Protein AF-A0A2P5BSM2-F1 (afdb_monomer_lite)

Secondary structure (DSSP, 8-state):
---EEEEETTEEEEE----SSHHHHHHHHHHHHHHS--S--------EE-STT--TT-EEE-SEEEE---EEEE-TT----TTSSEEEEGGGG--SS----TT-EEEEPPEEE--TTS-TT--EEES-EEPPHHHHHHHHTTTT----S-SSTTS--SSPP-EEES-EEEE-S-----HHHHHHHHHHH--SEEESSHHHHHHHHHS-----S-----

InterPro domains:
  IPR000845 Nucleoside phosphorylase domain [PF01048] (2-208)
  IPR035994 Nucleoside phosphorylase superfamily [G3DSA:3.40.50.1580] (1-213)
  IPR035994 Nucleoside phosphorylase superfamily [SSF53167] (1-208)

Foldseek 3Di:
DDWDWDDDVPDIDIDDDQDAFLVSQLVVLLVCVVVDDDPDDDDDDDWDFLDPVADPQAAEAAQWEFEQADKDFDFQPDDADPQFLDKDAVQVVDPDDGDHDGRHMIGGAFDFDDAPPDDPPHTDGDGILGDDPVVLVVLVVCFVPQDDQAPDPVRGDPDRHGYYYHFYEYAHSDDDPDNVVSNVCCVRVVHGTYGRHDSSSSSSVSVPPDPPVDDDDD

Structure (mmCIF, N/CA/C/O backbone):
data_AF-A0A2P5BSM2-F1
#
_entry.id   AF-A0A2P5BSM2-F1
#
loop_
_atom_site.group_PDB
_atom_site.id
_atom_site.type_symbol
_atom_site.label_atom_id
_atom_site.label_alt_id
_atom_site.label_comp_id
_atom_site.label_asym_id
_atom_site.label_entity_id
_atom_site.label_seq_id
_atom_site.pdbx_PDB_ins_code
_atom_site.Cartn_x
_atom_site.Cartn_y
_atom_site.Cartn_z
_atom_site.occupancy
_atom_site.B_iso_or_equiv
_atom_site.auth_seq_id
_atom_site.auth_comp_id
_atom_site.auth_asym_id
_atom_site.auth_atom_id
_atom_site.pdbx_PDB_model_num
ATOM 1 N N . MET A 1 1 ? -9.905 -19.640 9.764 1.00 83.19 1 MET A N 1
ATOM 2 C CA . MET A 1 1 ? -9.134 -18.708 10.625 1.00 83.19 1 MET A CA 1
ATOM 3 C C . MET A 1 1 ? -9.535 -18.885 12.082 1.00 83.19 1 MET A C 1
ATOM 5 O O . MET A 1 1 ? -10.582 -19.465 12.340 1.00 83.19 1 MET A O 1
ATOM 9 N N . ARG A 1 2 ? -8.719 -18.425 13.040 1.00 93.62 2 ARG A N 1
ATOM 10 C CA . ARG A 1 2 ? -9.027 -18.531 14.478 1.00 93.62 2 ARG A CA 1
ATOM 11 C C . ARG A 1 2 ? -9.290 -17.147 15.067 1.00 93.62 2 ARG A C 1
ATOM 13 O O . ARG A 1 2 ? -8.346 -16.394 15.299 1.00 93.62 2 ARG A O 1
ATOM 20 N N . PHE A 1 3 ? -10.559 -16.846 15.324 1.00 96.50 3 PHE A N 1
ATOM 21 C CA . PHE A 1 3 ? -10.981 -15.620 15.996 1.00 96.50 3 PHE A CA 1
ATOM 22 C C . PHE A 1 3 ? -10.796 -15.749 17.509 1.00 96.50 3 PHE A C 1
ATOM 24 O O . PHE A 1 3 ? -11.108 -16.782 18.102 1.00 96.50 3 PHE A O 1
ATOM 31 N N . ARG A 1 4 ? -10.271 -14.698 18.136 1.00 96.94 4 ARG A N 1
ATOM 32 C CA . ARG A 1 4 ? -10.174 -14.561 19.590 1.00 96.94 4 ARG A CA 1
ATOM 33 C C . ARG A 1 4 ? -11.114 -13.449 20.015 1.00 96.94 4 ARG A C 1
ATOM 35 O O . ARG A 1 4 ? -10.905 -12.303 19.632 1.00 96.94 4 ARG A O 1
ATOM 42 N N . VAL A 1 5 ? -12.140 -13.801 20.774 1.00 97.12 5 VAL A N 1
ATOM 43 C CA . VAL A 1 5 ? -13.131 -12.855 21.289 1.00 97.12 5 VAL A CA 1
ATOM 44 C C . VAL A 1 5 ? -12.781 -12.540 22.736 1.00 97.12 5 VAL A C 1
ATOM 46 O O . VAL A 1 5 ? -12.471 -13.445 23.508 1.00 97.12 5 VAL A O 1
ATOM 49 N N . GLY A 1 6 ? -12.811 -11.266 23.097 1.00 96.38 6 GLY A N 1
ATOM 50 C CA . GLY A 1 6 ? -12.541 -10.815 24.455 1.00 96.38 6 GLY A CA 1
ATOM 51 C C . GLY A 1 6 ? -12.906 -9.351 24.630 1.00 96.38 6 GLY A C 1
ATOM 52 O O . GLY A 1 6 ? -13.638 -8.789 23.815 1.00 96.38 6 GLY A O 1
ATOM 53 N N . ASN A 1 7 ? -12.368 -8.737 25.680 1.00 96.94 7 ASN A N 1
ATOM 54 C CA . ASN A 1 7 ? -12.579 -7.328 25.976 1.00 96.94 7 ASN A CA 1
ATOM 55 C C . ASN A 1 7 ? -11.238 -6.600 26.116 1.00 96.94 7 ASN A C 1
ATOM 57 O O . ASN A 1 7 ? -10.288 -7.147 26.675 1.00 96.94 7 ASN A O 1
ATOM 61 N N . VAL A 1 8 ? -11.184 -5.358 25.641 1.00 95.25 8 VAL A N 1
ATOM 62 C CA . VAL A 1 8 ? -10.153 -4.377 25.996 1.00 95.25 8 VAL A CA 1
ATOM 63 C C . VAL A 1 8 ? -10.873 -3.271 26.754 1.00 95.25 8 VAL A C 1
ATOM 65 O O . VAL A 1 8 ? -11.754 -2.616 26.196 1.00 95.25 8 VAL A O 1
ATOM 68 N N . HIS A 1 9 ? -10.551 -3.112 28.039 1.00 94.56 9 HIS A N 1
ATOM 69 C CA . HIS A 1 9 ? -11.396 -2.372 28.982 1.00 94.56 9 HIS A CA 1
ATOM 70 C C . HIS A 1 9 ? -12.856 -2.872 28.927 1.00 94.56 9 HIS A C 1
ATOM 72 O O . HIS A 1 9 ? -13.101 -4.071 29.056 1.00 94.56 9 HIS A O 1
ATOM 78 N N . ASP A 1 10 ? -13.823 -1.980 28.717 1.00 94.62 10 ASP A N 1
ATOM 79 C CA . ASP A 1 10 ? -15.254 -2.274 28.604 1.00 94.62 10 ASP A CA 1
ATOM 80 C C . ASP A 1 10 ? -15.698 -2.590 27.159 1.00 94.62 10 ASP A C 1
ATOM 82 O O . ASP A 1 10 ? -16.884 -2.809 26.899 1.00 94.62 10 ASP A O 1
ATOM 86 N N . LYS A 1 11 ? -14.774 -2.607 26.186 1.00 94.25 11 LYS A N 1
ATOM 87 C CA . LYS A 1 11 ? -15.095 -2.789 24.764 1.00 94.25 11 LYS A CA 1
ATOM 88 C C . LYS A 1 11 ? -14.855 -4.223 24.319 1.00 94.25 11 LYS A C 1
ATOM 90 O O . LYS A 1 11 ? -13.757 -4.753 24.468 1.00 94.25 11 LYS A O 1
ATOM 95 N N . ARG A 1 12 ? -15.873 -4.827 23.697 1.00 96.56 12 ARG A N 1
ATOM 96 C CA . ARG A 1 12 ? -15.757 -6.131 23.030 1.00 96.56 12 ARG A CA 1
ATOM 97 C C . ARG A 1 12 ? -14.846 -6.014 21.814 1.00 96.56 12 ARG A C 1
ATOM 99 O O . ARG A 1 12 ? -15.093 -5.191 20.935 1.00 96.56 12 ARG A O 1
ATOM 106 N N . VAL A 1 13 ? -13.830 -6.863 21.758 1.00 97.06 13 VAL A N 1
ATOM 107 C CA . VAL A 1 13 ? -12.834 -6.907 20.688 1.00 97.06 13 VAL A CA 1
ATOM 108 C C . VAL A 1 13 ? -12.749 -8.320 20.128 1.00 97.06 13 VAL A C 1
ATOM 110 O O . VAL A 1 13 ? -12.815 -9.312 20.856 1.00 97.06 13 VAL A O 1
ATOM 113 N N . ILE A 1 14 ? -12.582 -8.396 18.810 1.00 96.88 14 ILE A N 1
ATOM 114 C CA . ILE A 1 14 ? -12.296 -9.630 18.089 1.00 96.88 14 ILE A CA 1
ATOM 115 C C . ILE A 1 14 ? -10.933 -9.458 17.438 1.00 96.88 14 ILE A C 1
ATOM 117 O O . ILE A 1 14 ? -10.725 -8.554 16.635 1.00 96.88 14 ILE A O 1
ATOM 121 N N . TYR A 1 15 ? -10.004 -10.335 17.793 1.00 96.12 15 TYR A N 1
ATOM 122 C CA . TYR A 1 15 ? -8.675 -10.381 17.210 1.00 96.12 15 TYR A CA 1
ATOM 123 C C . TYR A 1 15 ? -8.541 -11.592 16.291 1.00 96.12 15 TYR A C 1
ATOM 125 O O . TYR A 1 15 ? -8.924 -12.711 16.644 1.00 96.12 15 TYR A O 1
ATOM 133 N N . VAL A 1 16 ? -7.939 -11.383 15.125 1.00 96.62 16 VAL A N 1
ATOM 134 C CA . VAL A 1 16 ? -7.584 -12.443 14.183 1.00 96.62 16 VAL A CA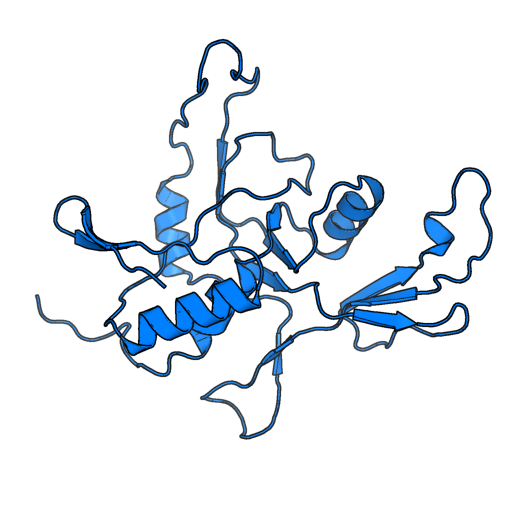 1
ATOM 135 C C . VAL A 1 16 ? -6.277 -12.080 13.490 1.00 96.62 16 VAL A C 1
ATOM 137 O O . VAL A 1 16 ? -6.017 -10.914 13.205 1.00 96.62 16 VAL A O 1
ATOM 140 N N . LYS A 1 17 ? -5.451 -13.086 13.208 1.00 96.94 17 LYS A N 1
ATOM 141 C CA . LYS A 1 17 ? -4.308 -12.933 12.305 1.00 96.94 17 LYS A CA 1
ATOM 142 C C . LYS A 1 17 ? -4.778 -13.208 10.887 1.00 96.94 17 LYS A C 1
ATOM 144 O O . LYS A 1 17 ? -5.315 -14.288 10.646 1.00 96.94 17 LYS A O 1
ATOM 149 N N . CYS A 1 18 ? -4.570 -12.251 9.987 1.00 95.31 18 CYS A N 1
ATOM 150 C CA . CYS A 1 18 ? -5.024 -12.388 8.608 1.00 95.31 18 CYS A CA 1
ATOM 151 C C . CYS A 1 18 ? -4.083 -13.203 7.716 1.00 95.31 18 CYS A C 1
ATOM 153 O O . CYS A 1 18 ? -4.535 -13.723 6.710 1.00 95.31 18 CYS A O 1
ATOM 155 N N . GLY A 1 19 ? -2.825 -13.403 8.120 1.00 95.69 19 GLY A N 1
ATOM 156 C CA . GLY A 1 19 ? -1.802 -14.008 7.265 1.00 95.69 19 GLY A CA 1
ATOM 157 C C . GLY A 1 19 ? -1.041 -12.929 6.500 1.00 95.69 19 GLY A C 1
ATOM 158 O O . GLY A 1 19 ? -0.979 -11.800 6.977 1.00 95.69 19 GLY A O 1
ATOM 159 N N . VAL A 1 20 ? -0.453 -13.300 5.361 1.00 96.69 20 VAL A N 1
ATOM 160 C CA . VAL A 1 20 ? 0.295 -12.384 4.485 1.00 96.69 20 VAL A CA 1
ATOM 161 C C . VAL A 1 20 ? -0.392 -12.295 3.127 1.00 96.69 20 VAL A C 1
ATOM 163 O O . VAL A 1 20 ? -0.811 -13.324 2.584 1.00 96.69 20 VAL A O 1
ATOM 166 N N . GLY A 1 21 ? -0.468 -11.092 2.574 1.00 97.12 21 GLY A N 1
ATOM 167 C CA . GLY A 1 21 ? -0.951 -10.810 1.232 1.00 97.12 21 GLY A CA 1
ATOM 168 C C . GLY A 1 21 ? -2.435 -10.452 1.140 1.00 97.12 21 GLY A C 1
ATOM 169 O O . GLY A 1 21 ? -3.264 -10.805 1.986 1.00 97.12 21 GLY A O 1
ATOM 170 N N . LEU A 1 22 ? -2.773 -9.807 0.024 1.00 96.62 22 LEU A N 1
ATOM 171 C CA . LEU A 1 22 ? -4.086 -9.236 -0.287 1.00 96.62 22 LEU A CA 1
ATOM 172 C C . LEU A 1 22 ? -5.231 -10.254 -0.152 1.00 96.62 22 LEU A C 1
ATOM 174 O O . LEU A 1 22 ? 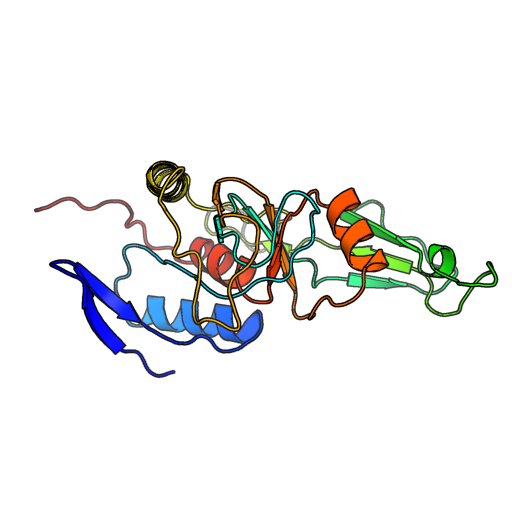-6.268 -9.947 0.433 1.00 96.62 22 LEU A O 1
ATOM 178 N N . ILE A 1 23 ? -5.045 -11.481 -0.655 1.00 96.31 23 ILE A N 1
ATOM 179 C CA . ILE A 1 23 ? -6.081 -12.533 -0.655 1.00 96.31 23 ILE A CA 1
ATOM 180 C C . ILE A 1 23 ? -6.427 -12.948 0.778 1.00 96.31 23 ILE A C 1
ATOM 182 O O . ILE A 1 23 ? -7.594 -13.020 1.159 1.00 96.31 23 ILE A O 1
ATOM 186 N N . ASN A 1 24 ? -5.397 -13.194 1.583 1.00 97.19 24 ASN A N 1
ATOM 187 C CA . ASN A 1 24 ? -5.513 -13.592 2.980 1.00 97.19 24 ASN A CA 1
ATOM 188 C C . ASN A 1 24 ? -6.174 -12.486 3.817 1.00 97.19 24 ASN A C 1
ATOM 190 O O . ASN A 1 24 ? -7.097 -12.754 4.595 1.00 97.19 24 ASN A O 1
ATOM 194 N N . ALA A 1 25 ? -5.765 -11.235 3.600 1.00 96.62 25 ALA A N 1
ATOM 195 C CA . ALA A 1 25 ? -6.372 -10.062 4.213 1.00 96.62 25 ALA A CA 1
ATOM 196 C C . ALA A 1 25 ? -7.861 -9.922 3.855 1.00 96.62 25 ALA A C 1
ATOM 198 O O . ALA A 1 25 ? -8.700 -9.843 4.757 1.00 96.62 25 ALA A O 1
ATOM 199 N N . ALA A 1 26 ? -8.204 -9.971 2.563 1.00 95.00 26 ALA A N 1
ATOM 200 C CA . ALA A 1 26 ? -9.579 -9.861 2.079 1.00 95.00 26 ALA A CA 1
ATOM 201 C C . ALA A 1 26 ? -10.470 -10.994 2.611 1.00 95.00 26 ALA A C 1
ATOM 203 O O . ALA A 1 26 ? -11.528 -10.726 3.182 1.00 95.00 26 ALA A O 1
ATOM 204 N N . ALA A 1 27 ? -10.023 -12.250 2.503 1.00 95.62 27 ALA A N 1
ATOM 205 C CA . ALA A 1 27 ? -10.770 -13.413 2.981 1.00 95.62 27 ALA A CA 1
ATOM 206 C C . ALA A 1 27 ? -10.990 -13.369 4.500 1.00 95.62 27 ALA A C 1
ATOM 208 O O . ALA A 1 27 ? -12.083 -13.670 4.979 1.00 95.62 27 ALA A O 1
ATOM 209 N N . THR A 1 28 ? -9.980 -12.938 5.266 1.00 95.94 28 THR A N 1
ATOM 210 C CA . THR A 1 28 ? -10.096 -12.811 6.727 1.00 95.94 28 THR A CA 1
ATOM 211 C C . THR A 1 28 ? -11.104 -11.760 7.118 1.00 95.94 28 THR A C 1
ATOM 213 O O . THR A 1 28 ? -11.932 -11.969 8.006 1.00 95.94 28 THR A O 1
ATOM 216 N N . LYS A 1 29 ? -11.023 -10.619 6.446 1.00 93.44 29 LYS A N 1
ATOM 217 C CA . LYS A 1 29 ? -11.910 -9.498 6.669 1.00 93.44 29 LYS A CA 1
ATOM 218 C C . LYS A 1 29 ? -13.347 -9.891 6.324 1.00 93.44 29 LYS A C 1
ATOM 220 O O . LYS A 1 29 ? -14.230 -9.684 7.152 1.00 93.44 29 LYS A O 1
ATOM 225 N N . GLN A 1 30 ? -13.579 -10.492 5.157 1.00 93.31 30 GLN A N 1
ATOM 226 C CA . GLN A 1 30 ? -14.913 -10.930 4.746 1.00 93.31 30 GLN A CA 1
ATOM 227 C C . GLN A 1 30 ? -15.488 -11.954 5.732 1.00 93.31 30 GLN A C 1
ATOM 229 O O . GLN A 1 30 ? -16.565 -11.727 6.274 1.00 93.31 30 GLN A O 1
ATOM 234 N N . GLN A 1 31 ? -14.719 -12.990 6.092 1.00 93.94 31 GLN A N 1
ATOM 235 C CA . GLN A 1 31 ? -15.157 -13.984 7.075 1.00 93.94 31 GLN A CA 1
ATOM 236 C C . GLN A 1 31 ? -15.485 -13.354 8.440 1.00 93.94 31 GLN A C 1
ATOM 238 O O . GLN A 1 31 ? -16.431 -13.774 9.103 1.00 93.94 31 GLN A O 1
ATOM 243 N N . MET A 1 32 ? -14.725 -12.343 8.879 1.00 92.56 32 MET A N 1
ATOM 244 C CA . MET A 1 32 ? -15.027 -11.620 10.117 1.00 92.56 32 MET A CA 1
ATOM 245 C C . MET A 1 32 ? -16.384 -10.906 10.044 1.00 92.56 32 MET A C 1
ATOM 247 O O . MET A 1 32 ? -17.129 -10.940 11.021 1.00 92.56 32 MET A O 1
ATOM 251 N N . LEU A 1 33 ? -16.703 -10.263 8.919 1.00 91.12 33 LEU A N 1
ATOM 252 C CA . LEU A 1 33 ? -17.983 -9.573 8.744 1.00 91.12 33 LEU A CA 1
ATOM 253 C C . LEU A 1 33 ? -19.170 -10.522 8.620 1.00 91.12 33 LEU A C 1
ATOM 255 O O . LEU A 1 33 ? -20.255 -10.186 9.082 1.00 91.12 33 LEU A O 1
ATOM 259 N N . ASP A 1 34 ? -18.972 -11.678 7.990 1.00 90.94 34 ASP A N 1
ATOM 260 C CA . ASP A 1 34 ? -20.042 -12.656 7.795 1.00 90.94 34 ASP A CA 1
ATOM 261 C C . ASP A 1 34 ? -20.466 -13.292 9.127 1.00 90.94 34 ASP A C 1
ATOM 263 O O . ASP A 1 34 ? -21.628 -13.642 9.321 1.00 90.94 34 ASP A O 1
ATOM 267 N N . VAL A 1 35 ? -19.520 -13.440 10.062 1.00 92.94 35 VAL A N 1
ATOM 268 C CA . VAL A 1 35 ? -19.735 -14.130 11.343 1.00 92.94 35 VAL A CA 1
ATOM 269 C C . VAL A 1 35 ? -20.087 -13.169 12.483 1.00 92.94 35 VAL A C 1
ATOM 271 O O . VAL A 1 35 ? -20.780 -13.559 13.424 1.00 92.94 35 VAL A O 1
ATOM 274 N N . PHE A 1 36 ? -19.614 -11.921 12.441 1.00 92.56 36 PHE A N 1
ATOM 275 C CA . PHE A 1 36 ? -19.733 -10.988 13.562 1.00 92.56 36 PHE A CA 1
ATOM 276 C C . PHE A 1 36 ? -20.308 -9.633 13.151 1.00 92.56 36 PHE A C 1
ATOM 278 O O . PHE A 1 36 ? -20.000 -9.085 12.099 1.00 92.56 36 PHE A O 1
ATOM 285 N N . ASN A 1 37 ? -21.066 -9.019 14.063 1.00 90.88 37 ASN A N 1
ATOM 286 C CA . ASN A 1 37 ? -21.514 -7.638 13.909 1.00 90.88 37 ASN A CA 1
ATOM 287 C C . ASN A 1 37 ? -20.393 -6.655 14.303 1.00 90.88 37 ASN A C 1
ATOM 289 O O . ASN A 1 37 ? -20.247 -6.287 15.474 1.00 90.88 37 ASN A O 1
ATOM 293 N N . ILE A 1 38 ? -19.572 -6.271 13.326 1.00 90.75 38 ILE A N 1
ATOM 294 C CA . ILE A 1 38 ? -18.389 -5.422 13.511 1.00 90.75 38 ILE A CA 1
ATOM 295 C C . ILE A 1 38 ? -18.747 -3.932 13.413 1.00 90.75 38 ILE A C 1
ATOM 297 O O . ILE A 1 38 ? -19.310 -3.485 12.419 1.00 90.75 38 ILE A O 1
ATOM 301 N N . ARG A 1 39 ? -18.355 -3.135 14.421 1.00 89.38 39 ARG A N 1
ATOM 302 C CA . ARG A 1 39 ? -18.537 -1.663 14.429 1.00 89.38 39 ARG A CA 1
ATOM 303 C C . ARG A 1 39 ? -17.392 -0.888 13.774 1.00 89.38 39 ARG A C 1
ATOM 305 O O . ARG A 1 39 ? -17.574 0.243 13.339 1.00 89.38 39 ARG A O 1
ATOM 312 N N . GLY A 1 40 ? -16.199 -1.464 13.762 1.00 90.31 40 GLY A N 1
ATOM 313 C CA . GLY A 1 40 ? -14.990 -0.837 13.248 1.00 90.31 40 GLY A CA 1
ATOM 314 C C . GLY A 1 40 ? -13.861 -1.848 13.177 1.00 90.31 40 GLY A C 1
ATOM 315 O O . GLY A 1 40 ? -13.876 -2.852 13.889 1.00 90.31 40 GLY A O 1
ATOM 316 N N . ILE A 1 41 ? -12.902 -1.589 12.296 1.00 93.19 41 ILE A N 1
ATOM 317 C CA . ILE A 1 41 ? -11.754 -2.460 12.057 1.00 93.19 41 ILE A CA 1
ATOM 318 C C . ILE A 1 41 ? -10.495 -1.632 12.270 1.00 93.19 41 ILE A C 1
ATOM 320 O O . ILE A 1 41 ? -10.350 -0.560 11.689 1.00 93.19 41 ILE A O 1
ATOM 324 N N . ILE A 1 42 ? -9.588 -2.158 13.087 1.00 94.75 42 ILE A N 1
ATOM 325 C CA . ILE A 1 42 ? -8.222 -1.660 13.211 1.00 94.75 42 ILE A CA 1
ATOM 326 C C . ILE A 1 42 ? -7.326 -2.729 12.599 1.00 94.75 42 ILE A C 1
ATOM 328 O O . ILE A 1 42 ? -7.235 -3.842 13.118 1.00 94.75 42 ILE A O 1
ATOM 332 N N . HIS A 1 43 ? -6.697 -2.395 11.478 1.00 96.19 43 HIS A N 1
ATOM 333 C CA . HIS A 1 43 ? -5.655 -3.210 10.872 1.00 96.19 43 HIS A CA 1
ATOM 334 C C . HIS A 1 43 ? -4.301 -2.619 11.244 1.00 96.19 43 HIS A C 1
ATOM 336 O O . HIS A 1 43 ? -4.117 -1.406 11.176 1.00 96.19 43 HIS A O 1
ATOM 342 N N . PHE A 1 44 ? -3.380 -3.465 11.691 1.00 95.81 44 PHE A N 1
ATOM 343 C CA . PHE A 1 44 ? -2.059 -3.036 12.120 1.00 95.81 44 PHE A CA 1
ATOM 344 C C . PHE A 1 44 ? -1.033 -4.132 11.848 1.00 95.81 44 PHE A C 1
ATOM 346 O O . PHE A 1 44 ? -1.337 -5.326 11.916 1.00 95.81 44 PHE A O 1
ATOM 353 N N . GLY A 1 45 ? 0.192 -3.702 11.578 1.00 95.25 45 GLY A N 1
ATOM 354 C CA . GLY A 1 45 ? 1.308 -4.558 11.220 1.00 95.25 45 GLY A CA 1
ATOM 355 C C . GLY A 1 45 ? 2.574 -3.735 11.026 1.00 95.25 45 GLY A C 1
ATOM 356 O O . GLY A 1 45 ? 2.597 -2.533 11.294 1.00 95.25 45 GLY A O 1
ATOM 357 N N . ILE A 1 46 ? 3.632 -4.405 10.582 1.00 94.88 46 ILE A N 1
ATOM 358 C CA . ILE A 1 46 ? 4.844 -3.735 10.110 1.00 94.88 46 ILE A CA 1
ATOM 359 C C . ILE A 1 46 ? 4.650 -3.301 8.656 1.00 94.88 46 ILE A C 1
ATOM 361 O O . ILE A 1 46 ? 3.901 -3.936 7.920 1.00 94.88 46 ILE A O 1
ATOM 365 N N . ALA A 1 47 ? 5.356 -2.255 8.244 1.00 95.50 47 ALA A N 1
ATOM 366 C CA . ALA A 1 47 ? 5.372 -1.788 6.865 1.00 95.50 47 ALA A CA 1
ATOM 367 C C . ALA A 1 47 ? 6.800 -1.408 6.458 1.00 95.50 47 ALA A C 1
ATOM 369 O O . ALA A 1 47 ? 7.608 -0.997 7.296 1.00 95.50 47 ALA A O 1
ATOM 370 N N . GLY A 1 48 ? 7.101 -1.543 5.170 1.00 94.81 48 GLY A N 1
ATOM 371 C CA . GLY A 1 48 ? 8.329 -1.036 4.573 1.00 94.81 48 GLY A CA 1
ATOM 372 C C . GLY A 1 48 ? 8.293 0.486 4.488 1.00 94.81 48 GLY A C 1
ATOM 373 O O . GLY A 1 48 ? 7.256 1.071 4.171 1.00 94.81 48 GLY A O 1
ATOM 374 N N . ASN A 1 49 ? 9.423 1.131 4.772 1.00 93.94 49 ASN A N 1
ATOM 375 C CA . ASN A 1 49 ? 9.559 2.573 4.622 1.00 93.94 49 ASN A CA 1
ATOM 376 C C . ASN A 1 49 ? 9.880 2.930 3.164 1.00 93.94 49 ASN A C 1
ATOM 378 O O . ASN A 1 49 ? 10.848 2.417 2.607 1.00 93.94 49 ASN A O 1
ATOM 382 N N . ILE A 1 50 ? 9.088 3.824 2.574 1.00 95.12 50 ILE A N 1
ATOM 383 C CA . ILE A 1 50 ? 9.254 4.286 1.189 1.00 95.12 50 ILE A CA 1
ATOM 384 C C . ILE A 1 50 ? 9.722 5.750 1.125 1.00 95.12 50 ILE A C 1
ATOM 386 O O . ILE A 1 50 ? 10.317 6.159 0.135 1.00 95.12 50 ILE A O 1
ATOM 390 N N . ASN A 1 51 ? 9.497 6.543 2.179 1.00 83.06 51 ASN A N 1
ATOM 391 C CA . ASN A 1 51 ? 9.817 7.971 2.215 1.00 83.06 51 ASN A CA 1
ATOM 392 C C . ASN A 1 51 ? 10.855 8.286 3.304 1.00 83.06 51 ASN A C 1
ATOM 394 O O . ASN A 1 51 ? 10.680 7.948 4.474 1.00 83.06 51 ASN A O 1
ATOM 398 N N . ASN A 1 52 ? 11.876 9.068 2.952 1.00 79.25 52 ASN A N 1
ATOM 399 C CA . ASN A 1 52 ? 12.928 9.523 3.867 1.00 79.25 52 ASN A CA 1
ATOM 400 C C . ASN A 1 52 ? 12.435 10.378 5.054 1.00 79.25 52 ASN A C 1
ATOM 402 O O . ASN A 1 52 ? 13.193 10.621 5.989 1.00 79.25 52 ASN A O 1
ATOM 406 N N . SER A 1 53 ? 11.177 10.836 5.064 1.00 85.38 53 SER A N 1
ATOM 407 C CA . SER A 1 53 ? 10.592 11.543 6.212 1.00 85.38 53 SER A CA 1
ATOM 408 C C . SER A 1 53 ? 10.227 10.633 7.392 1.00 85.38 53 SER A C 1
ATOM 410 O O . SER A 1 53 ? 9.858 11.145 8.455 1.00 85.38 53 SER A O 1
ATOM 412 N N . MET A 1 54 ? 10.255 9.313 7.197 1.00 90.19 54 MET A N 1
ATOM 413 C CA . MET A 1 54 ? 9.959 8.293 8.204 1.00 90.19 54 MET A CA 1
ATOM 414 C C . MET A 1 54 ? 11.250 7.581 8.615 1.00 90.19 54 MET A C 1
ATOM 416 O O . MET A 1 54 ? 12.156 7.394 7.806 1.00 90.19 54 MET A O 1
ATOM 420 N N . SER A 1 55 ? 11.336 7.172 9.875 1.00 89.56 55 SER A N 1
ATOM 421 C CA . SER A 1 55 ? 12.435 6.377 10.424 1.00 89.56 55 SER A CA 1
ATOM 422 C C . SER A 1 55 ? 11.950 5.012 10.898 1.00 89.56 55 SER A C 1
ATOM 424 O O . SER A 1 55 ? 10.762 4.785 11.123 1.00 89.56 55 SER A O 1
ATOM 426 N N . ILE A 1 56 ? 12.890 4.082 11.073 1.00 88.00 56 ILE A N 1
ATOM 427 C CA . ILE A 1 56 ? 12.611 2.791 11.709 1.00 88.00 56 ILE A CA 1
ATOM 428 C C . ILE A 1 56 ? 11.905 3.045 13.050 1.00 88.00 56 ILE A C 1
ATOM 430 O O . ILE A 1 56 ? 12.405 3.813 13.869 1.00 88.00 56 ILE A O 1
ATOM 434 N N . ARG A 1 57 ? 10.771 2.359 13.262 1.00 88.50 57 ARG A N 1
ATOM 435 C CA . ARG A 1 57 ? 9.864 2.455 14.428 1.00 88.50 57 ARG A CA 1
ATOM 436 C C . ARG A 1 57 ? 8.948 3.671 14.495 1.00 88.50 57 ARG A C 1
ATOM 438 O O . ARG A 1 57 ? 8.150 3.737 15.430 1.00 88.50 57 ARG A O 1
ATOM 445 N N . ASP A 1 58 ? 8.992 4.566 13.518 1.00 91.88 58 ASP A N 1
ATOM 446 C CA . ASP A 1 58 ? 7.884 5.497 13.349 1.00 91.88 58 ASP A CA 1
ATOM 447 C C . ASP A 1 58 ? 6.597 4.718 13.054 1.00 91.88 58 ASP A C 1
ATOM 449 O O . ASP A 1 58 ? 6.598 3.697 12.361 1.00 91.88 58 ASP A O 1
ATOM 453 N N . VAL A 1 59 ? 5.487 5.214 13.586 1.00 94.06 59 VAL A N 1
ATOM 454 C CA . VAL A 1 59 ? 4.152 4.672 13.342 1.00 94.06 59 VAL A CA 1
ATOM 455 C C . VAL A 1 59 ? 3.453 5.600 12.366 1.00 94.06 59 VAL A C 1
ATOM 457 O O . VAL A 1 59 ? 3.397 6.809 12.580 1.00 94.06 59 VAL A O 1
ATOM 460 N N . THR A 1 60 ? 2.888 5.052 11.296 1.00 95.25 60 THR A N 1
ATOM 461 C CA . THR A 1 60 ? 2.034 5.825 10.393 1.00 95.25 60 THR A CA 1
ATOM 462 C C . THR A 1 60 ? 0.611 5.306 10.417 1.00 95.25 60 THR A C 1
ATOM 464 O O . THR A 1 60 ? 0.379 4.102 10.507 1.00 95.25 60 THR A O 1
ATOM 467 N N . ILE A 1 61 ? -0.344 6.229 10.336 1.00 97.06 61 ILE A N 1
ATOM 468 C CA . ILE A 1 61 ? -1.756 5.926 10.118 1.00 97.06 61 ILE A CA 1
ATOM 469 C C . ILE A 1 61 ? -2.151 6.592 8.796 1.00 97.06 61 ILE A C 1
ATOM 471 O O . ILE A 1 61 ? -2.474 7.787 8.784 1.00 97.06 61 ILE A O 1
ATOM 475 N N . PRO A 1 62 ? -2.068 5.866 7.666 1.00 97.06 62 PRO A N 1
ATOM 476 C CA . PRO A 1 62 ? -2.359 6.447 6.366 1.00 97.06 62 PRO A CA 1
ATOM 477 C C . PRO A 1 62 ? -3.828 6.858 6.223 1.00 97.06 62 PRO A C 1
ATOM 479 O O . PRO A 1 62 ? -4.726 6.201 6.746 1.00 97.06 62 PRO A O 1
ATOM 482 N N . LYS A 1 63 ? -4.094 7.940 5.481 1.00 97.31 63 LYS A N 1
ATOM 483 C CA . LYS A 1 63 ? -5.471 8.367 5.151 1.00 97.31 63 LYS A CA 1
ATOM 484 C C . LYS A 1 63 ? -6.074 7.601 3.979 1.00 97.31 63 LYS A C 1
ATOM 486 O O . LYS A 1 63 ? -7.291 7.603 3.809 1.00 97.31 63 LYS A O 1
ATOM 491 N N . GLU A 1 64 ? -5.235 7.010 3.139 1.00 97.38 64 GLU A N 1
ATOM 492 C CA . GLU A 1 64 ? -5.635 6.281 1.941 1.00 97.38 64 GLU A CA 1
ATOM 493 C C . GLU A 1 64 ? -4.521 5.333 1.492 1.00 97.38 64 GLU A C 1
ATOM 495 O O . GLU A 1 64 ? -3.340 5.587 1.756 1.00 97.38 64 GLU A O 1
ATOM 500 N N . PHE A 1 65 ? -4.920 4.257 0.813 1.00 97.88 65 PHE A N 1
ATOM 501 C CA . PHE A 1 65 ? -4.023 3.239 0.274 1.00 97.88 65 PHE A CA 1
ATOM 502 C C . PHE A 1 65 ? -4.265 3.034 -1.218 1.00 97.88 65 PHE A C 1
ATOM 504 O O . PHE A 1 65 ? -5.422 2.961 -1.645 1.00 97.88 65 PHE A O 1
ATOM 511 N N . ALA A 1 66 ? -3.190 2.892 -1.987 1.00 96.94 66 ALA A N 1
ATOM 512 C CA . ALA A 1 66 ? -3.252 2.399 -3.360 1.00 96.94 66 ALA A CA 1
ATOM 513 C C . ALA A 1 66 ? -2.859 0.919 -3.412 1.00 96.94 66 ALA A C 1
ATOM 515 O O . ALA A 1 66 ? -1.863 0.536 -2.797 1.00 96.94 66 ALA A O 1
ATOM 516 N N . ASN A 1 67 ? -3.622 0.096 -4.143 1.00 96.69 67 ASN A N 1
ATOM 517 C CA . ASN A 1 67 ? -3.120 -1.210 -4.564 1.00 96.69 67 ASN A CA 1
ATOM 518 C C . ASN A 1 67 ? -2.262 -1.009 -5.812 1.00 96.69 67 ASN A C 1
ATOM 520 O O . ASN A 1 67 ? -2.758 -0.514 -6.818 1.00 96.69 67 ASN A O 1
ATOM 524 N N . THR A 1 68 ? -0.994 -1.393 -5.750 1.00 95.94 68 THR A N 1
ATOM 525 C CA . THR A 1 68 ? -0.069 -1.314 -6.887 1.00 95.94 68 THR A CA 1
ATOM 526 C C . THR A 1 68 ? 0.381 -2.690 -7.354 1.00 95.94 68 THR A C 1
ATOM 528 O O . THR A 1 68 ? 1.425 -2.805 -7.983 1.00 95.94 68 THR A O 1
ATOM 531 N N . GLY A 1 69 ? -0.379 -3.739 -7.030 1.00 94.88 69 GLY A N 1
ATOM 532 C CA . GLY A 1 69 ? -0.132 -5.104 -7.495 1.00 94.88 69 GLY A CA 1
ATOM 533 C C . GLY A 1 69 ? -0.713 -5.436 -8.874 1.00 94.88 69 GLY A C 1
ATOM 534 O O . GLY A 1 69 ? -0.513 -6.556 -9.336 1.00 94.88 69 GLY A O 1
ATOM 535 N N . THR A 1 70 ? -1.432 -4.509 -9.512 1.00 95.50 70 THR A N 1
ATOM 536 C CA . THR A 1 70 ? -2.066 -4.719 -10.824 1.00 95.50 70 THR A CA 1
ATOM 537 C C . THR A 1 70 ? -1.234 -4.048 -11.904 1.00 95.50 70 THR A C 1
ATOM 539 O O . THR A 1 70 ? -1.187 -2.818 -11.968 1.00 95.50 70 THR A O 1
ATOM 542 N N . TRP A 1 71 ? -0.563 -4.853 -12.729 1.00 95.69 71 TRP A N 1
ATOM 543 C CA . TRP A 1 71 ? 0.367 -4.379 -13.751 1.00 95.69 71 TRP A CA 1
ATOM 544 C C . TRP A 1 71 ? 0.041 -4.903 -15.137 1.00 95.69 71 TRP A C 1
ATOM 546 O O . TRP A 1 71 ? -0.263 -6.085 -15.300 1.00 95.69 71 TRP A O 1
ATOM 556 N N . ASP A 1 72 ? 0.286 -4.050 -16.121 1.00 95.81 72 ASP A N 1
ATOM 557 C CA . ASP A 1 72 ? 0.482 -4.431 -17.508 1.00 95.81 72 ASP A CA 1
ATOM 558 C C . ASP A 1 72 ? 1.989 -4.478 -17.783 1.00 95.81 72 ASP A C 1
ATOM 560 O O . ASP A 1 72 ? 2.663 -3.452 -17.884 1.00 95.81 72 ASP A O 1
ATOM 564 N N . TRP A 1 73 ? 2.554 -5.687 -17.847 1.00 97.00 73 TRP A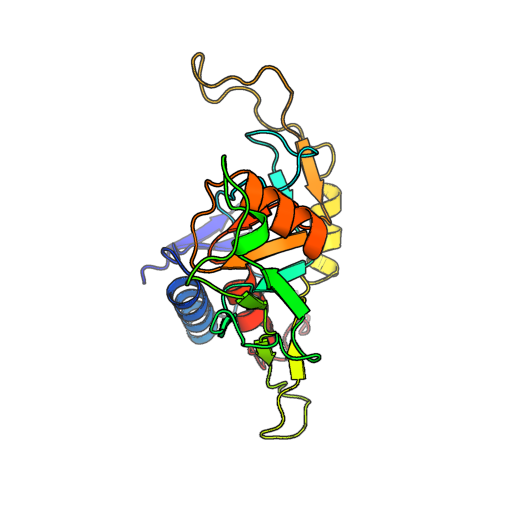 N 1
ATOM 565 C CA . TRP A 1 73 ? 3.973 -5.872 -18.159 1.00 97.00 73 TRP A CA 1
ATOM 566 C C . TRP A 1 73 ? 4.153 -6.041 -19.667 1.00 97.00 73 TRP A C 1
ATOM 568 O O . TRP A 1 73 ? 3.742 -7.037 -20.263 1.00 97.00 73 TRP A O 1
ATOM 578 N N . LEU A 1 74 ? 4.773 -5.044 -20.284 1.00 97.00 74 LEU A N 1
ATOM 579 C CA . LEU A 1 74 ? 4.858 -4.878 -21.723 1.00 97.00 74 LEU A CA 1
ATOM 580 C C . LEU A 1 74 ? 6.265 -5.167 -22.252 1.00 97.00 74 LEU A C 1
ATOM 582 O O . LEU A 1 74 ? 7.280 -4.900 -21.605 1.00 97.00 74 LEU A O 1
ATOM 586 N N . ASN A 1 75 ? 6.311 -5.652 -23.494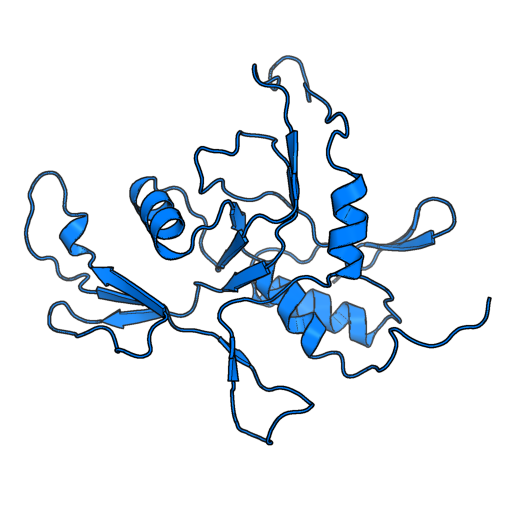 1.00 95.94 75 ASN A N 1
ATOM 587 C CA . ASN A 1 75 ? 7.546 -5.843 -24.253 1.00 95.94 75 ASN A CA 1
ATOM 588 C C . ASN A 1 75 ? 8.340 -4.529 -24.402 1.00 95.94 75 ASN A C 1
ATOM 590 O O . ASN A 1 75 ? 7.758 -3.451 -24.302 1.00 95.94 75 ASN A O 1
ATOM 594 N N . PRO A 1 76 ? 9.641 -4.574 -24.750 1.00 94.69 76 PRO A N 1
ATOM 595 C CA . PRO A 1 76 ? 10.462 -3.370 -24.934 1.00 94.69 76 PRO A CA 1
ATOM 596 C C . PRO A 1 76 ? 9.918 -2.337 -25.934 1.00 94.69 76 PRO A C 1
ATOM 598 O O . PRO A 1 76 ? 10.141 -1.141 -25.762 1.00 94.69 76 PRO A O 1
ATOM 601 N N . ASN A 1 77 ? 9.191 -2.786 -26.960 1.00 93.12 77 ASN A N 1
ATOM 602 C CA . ASN A 1 77 ? 8.520 -1.934 -27.947 1.00 93.12 77 ASN A CA 1
ATOM 603 C C . ASN A 1 77 ? 7.040 -1.654 -27.622 1.00 93.12 77 ASN A C 1
ATOM 605 O O . ASN A 1 77 ? 6.351 -1.029 -28.426 1.00 93.12 77 ASN A O 1
ATOM 609 N N . GLY A 1 78 ? 6.541 -2.144 -26.486 1.00 92.69 78 GLY A N 1
ATOM 610 C CA . GLY A 1 78 ? 5.201 -1.852 -25.998 1.00 92.69 78 GLY A CA 1
ATOM 611 C C . GLY A 1 78 ? 5.071 -0.398 -25.548 1.00 92.69 78 GLY A C 1
ATOM 612 O O . GLY A 1 78 ? 6.061 0.291 -25.311 1.00 92.69 78 GLY A O 1
ATOM 613 N N . THR A 1 79 ? 3.835 0.077 -25.448 1.00 94.25 79 THR A N 1
ATOM 614 C CA . THR A 1 79 ? 3.509 1.425 -24.971 1.00 94.25 79 THR A CA 1
ATOM 615 C C . THR A 1 79 ? 2.559 1.291 -23.792 1.00 94.25 79 THR A C 1
ATOM 617 O O . THR A 1 79 ? 1.544 0.612 -23.921 1.00 94.25 79 THR A O 1
ATOM 620 N N . VAL A 1 80 ? 2.917 1.900 -22.660 1.00 95.69 80 VAL A N 1
ATOM 621 C CA . VAL A 1 80 ? 2.056 1.985 -21.468 1.00 95.69 80 VAL A CA 1
ATOM 622 C C . VAL A 1 80 ? 0.759 2.695 -21.851 1.00 95.69 80 VAL A C 1
ATOM 624 O O . VAL A 1 80 ? 0.807 3.712 -22.552 1.00 95.69 80 VAL A O 1
ATOM 627 N N . ASP A 1 81 ? -0.387 2.150 -21.442 1.00 94.56 81 ASP A N 1
ATOM 628 C CA . ASP A 1 81 ? -1.678 2.716 -21.821 1.00 94.56 81 ASP A CA 1
ATOM 629 C C . ASP A 1 81 ? -1.844 4.099 -21.176 1.00 94.56 81 ASP A C 1
ATOM 631 O O . ASP A 1 81 ? -1.481 4.328 -20.025 1.00 94.56 81 ASP A O 1
ATOM 635 N N . SER A 1 82 ? -2.422 5.047 -21.913 1.00 92.75 82 SER A N 1
ATOM 636 C CA . SER A 1 82 ? -2.728 6.386 -21.390 1.00 92.75 82 SER A CA 1
ATOM 637 C C . SER A 1 82 ? -3.694 6.391 -20.196 1.00 92.75 82 SER A C 1
ATOM 639 O O . SER A 1 82 ? -3.817 7.407 -19.513 1.00 92.75 82 SER A O 1
ATOM 641 N N . THR A 1 83 ? -4.407 5.285 -19.977 1.00 92.75 83 THR A N 1
ATOM 642 C CA . THR A 1 83 ? -5.330 5.073 -18.860 1.00 92.75 83 THR A CA 1
ATOM 643 C C . THR A 1 83 ? -4.659 4.482 -17.619 1.00 92.75 83 THR A C 1
ATOM 645 O O . THR A 1 83 ? -5.266 4.526 -16.544 1.00 92.75 83 THR A O 1
ATOM 648 N N . ASP A 1 84 ? -3.417 4.000 -17.731 1.00 95.12 84 ASP A N 1
ATOM 649 C CA . ASP A 1 84 ? -2.634 3.554 -16.582 1.00 95.12 84 ASP A CA 1
ATOM 650 C C . ASP A 1 84 ? -2.318 4.728 -15.651 1.00 95.12 84 ASP A C 1
ATOM 652 O O . ASP A 1 84 ? -2.128 5.876 -16.056 1.00 95.12 84 ASP A O 1
ATOM 656 N N . ILE A 1 85 ? -2.230 4.433 -14.356 1.00 95.62 85 ILE A N 1
ATOM 657 C CA . ILE A 1 85 ? -1.941 5.423 -13.315 1.00 95.62 85 ILE A CA 1
ATOM 658 C C . ILE A 1 85 ? -0.489 5.906 -13.421 1.00 95.62 85 ILE A C 1
ATOM 660 O O . ILE A 1 85 ? -0.182 7.051 -13.084 1.00 95.62 85 ILE A O 1
ATOM 664 N N . ALA A 1 86 ? 0.415 5.011 -13.823 1.00 96.75 86 ALA A N 1
ATOM 665 C CA . ALA A 1 86 ? 1.843 5.271 -13.918 1.00 96.75 86 ALA A CA 1
ATOM 666 C C . ALA A 1 86 ? 2.539 4.271 -14.844 1.00 96.75 86 ALA A C 1
ATOM 668 O O . ALA A 1 86 ? 2.058 3.160 -15.036 1.00 96.75 86 ALA A O 1
ATOM 669 N N . GLY A 1 87 ? 3.718 4.644 -15.343 1.00 97.12 87 GLY A N 1
ATOM 670 C CA . GLY A 1 87 ? 4.602 3.763 -16.101 1.00 97.12 87 GLY A CA 1
ATOM 671 C C . GLY A 1 87 ? 5.998 3.695 -15.481 1.00 97.12 87 GLY A C 1
ATOM 672 O O . GLY A 1 87 ? 6.539 4.712 -15.047 1.00 97.12 87 GLY A O 1
ATOM 673 N N . LEU A 1 88 ? 6.592 2.504 -15.471 1.00 97.12 88 LEU A N 1
ATOM 674 C CA . LEU A 1 88 ? 7.994 2.261 -15.140 1.00 97.12 88 LEU A CA 1
ATOM 675 C C . LEU A 1 88 ? 8.704 1.688 -16.371 1.00 97.12 88 LEU A C 1
ATOM 677 O O . LEU A 1 88 ? 8.416 0.572 -16.797 1.00 97.12 88 LEU A O 1
ATOM 681 N N . GLU A 1 89 ? 9.680 2.418 -16.909 1.00 96.19 89 GLU A N 1
ATOM 682 C CA . GLU A 1 89 ? 10.563 1.891 -17.953 1.00 96.19 89 GLU A CA 1
ATOM 683 C C . GLU A 1 89 ? 11.788 1.235 -17.314 1.00 96.19 89 GLU A C 1
ATOM 685 O O . GLU A 1 89 ? 12.646 1.909 -16.734 1.00 96.19 89 GLU A O 1
ATOM 690 N N . VAL A 1 90 ? 11.919 -0.084 -17.444 1.00 96.31 90 VAL A N 1
ATOM 691 C CA . VAL A 1 90 ? 12.962 -0.831 -16.728 1.00 96.31 90 VAL A CA 1
ATOM 692 C C . VAL A 1 90 ? 14.365 -0.442 -17.210 1.00 96.31 90 VAL A C 1
ATOM 694 O O . VAL A 1 90 ? 15.315 -0.425 -16.428 1.00 96.31 90 VAL A O 1
ATOM 697 N N . LYS A 1 91 ? 14.515 -0.055 -18.485 1.00 95.44 91 LYS A N 1
ATOM 698 C CA . LYS A 1 91 ? 15.799 0.392 -19.063 1.00 95.44 91 LYS A CA 1
ATOM 699 C C . LYS A 1 91 ? 16.415 1.602 -18.353 1.00 95.44 91 LYS A C 1
ATOM 701 O O . LYS A 1 91 ? 17.639 1.734 -18.339 1.00 95.44 91 LYS A O 1
ATOM 706 N N . ASN A 1 92 ? 15.599 2.444 -17.713 1.00 95.50 92 ASN A N 1
ATOM 707 C CA . ASN A 1 92 ? 16.076 3.629 -16.993 1.00 95.50 92 ASN A CA 1
ATOM 708 C C . ASN A 1 92 ? 16.857 3.273 -15.717 1.00 95.50 92 ASN A C 1
ATOM 710 O O . ASN A 1 92 ? 17.544 4.127 -15.160 1.00 95.50 92 ASN A O 1
ATOM 714 N N . TYR A 1 93 ? 16.811 2.006 -15.301 1.00 95.69 93 TYR A N 1
ATOM 715 C CA . TYR A 1 93 ? 17.497 1.476 -14.126 1.00 95.69 93 TYR A CA 1
ATOM 716 C C . TYR A 1 93 ? 18.698 0.583 -14.481 1.00 95.69 93 TYR A C 1
ATOM 718 O O . TYR A 1 93 ? 19.302 -0.019 -13.594 1.00 95.69 93 TYR A O 1
ATOM 726 N N . ASN A 1 94 ? 19.081 0.501 -15.763 1.00 95.50 94 ASN A N 1
ATOM 727 C CA . ASN A 1 94 ? 20.248 -0.270 -16.192 1.00 95.50 94 ASN A CA 1
ATOM 728 C C . ASN A 1 94 ? 21.551 0.374 -15.689 1.00 95.50 94 ASN A C 1
ATOM 730 O O . ASN A 1 94 ? 21.921 1.481 -16.092 1.00 95.50 94 ASN A O 1
ATOM 734 N N . VAL A 1 95 ? 22.270 -0.358 -14.838 1.00 93.94 95 VAL A N 1
ATOM 735 C CA . VAL A 1 95 ? 23.570 0.029 -14.276 1.00 93.94 95 VAL A CA 1
ATOM 736 C C . VAL A 1 95 ? 24.588 -1.112 -14.411 1.00 93.94 95 VAL A C 1
ATOM 738 O O . VAL A 1 95 ? 24.202 -2.279 -14.401 1.00 93.94 95 VAL A O 1
ATOM 741 N N . PRO A 1 96 ? 25.896 -0.812 -14.542 1.00 94.00 96 PRO A N 1
ATOM 742 C CA . PRO A 1 96 ? 26.482 0.524 -14.705 1.00 94.00 96 PRO A CA 1
ATOM 743 C C . PRO A 1 96 ? 26.328 1.071 -16.132 1.00 94.00 96 PRO A C 1
ATOM 745 O O . PRO A 1 96 ? 26.448 2.274 -16.357 1.00 94.00 96 PRO A O 1
ATOM 748 N N . LYS A 1 97 ? 26.071 0.195 -17.108 1.00 95.25 97 LYS A N 1
ATOM 749 C CA . LYS A 1 97 ? 25.943 0.561 -18.515 1.00 95.25 97 LYS A CA 1
ATOM 750 C C . LYS A 1 97 ? 24.477 0.795 -18.857 1.00 95.25 97 LYS A C 1
ATOM 752 O O . LYS A 1 97 ? 23.661 -0.115 -18.753 1.00 95.25 97 LYS A O 1
ATOM 757 N N . ARG A 1 98 ? 24.174 2.005 -19.324 1.00 93.94 98 ARG A N 1
ATOM 758 C CA . ARG A 1 98 ? 22.867 2.337 -19.899 1.00 93.94 98 ARG A CA 1
ATOM 759 C C . ARG A 1 98 ? 22.658 1.607 -21.227 1.00 93.94 98 ARG A C 1
ATOM 761 O O . ARG A 1 98 ? 23.616 1.327 -21.948 1.00 93.94 98 ARG A O 1
ATOM 768 N N . GLY A 1 99 ? 21.402 1.350 -21.562 1.00 93.38 99 GLY A N 1
ATOM 769 C CA . GLY A 1 99 ? 20.994 0.715 -22.812 1.00 93.38 99 GLY A CA 1
ATOM 770 C C . GLY A 1 99 ? 19.605 0.112 -22.676 1.00 93.38 99 GLY A C 1
ATOM 771 O O . GLY A 1 99 ? 19.025 0.160 -21.593 1.00 93.38 99 GLY A O 1
ATOM 772 N N . ASP A 1 100 ? 19.089 -0.463 -23.752 1.00 92.81 100 ASP A N 1
ATOM 773 C CA . ASP A 1 100 ? 17.827 -1.196 -23.706 1.00 92.81 100 ASP A CA 1
ATOM 774 C C . ASP A 1 100 ? 17.984 -2.537 -22.974 1.00 92.81 100 ASP A C 1
ATOM 776 O O . ASP A 1 100 ? 19.086 -3.069 -22.812 1.00 92.81 100 ASP A O 1
ATOM 780 N N . ASN A 1 101 ? 16.865 -3.093 -22.515 1.00 93.62 101 ASN A N 1
ATOM 781 C CA . ASN A 1 101 ? 16.791 -4.450 -21.986 1.00 93.62 101 ASN A CA 1
ATOM 782 C C . ASN A 1 101 ? 15.495 -5.130 -22.450 1.00 93.62 101 ASN A C 1
ATOM 784 O O . ASN A 1 101 ? 14.601 -4.488 -22.999 1.00 93.62 101 ASN A O 1
ATOM 788 N N . LEU A 1 102 ? 15.402 -6.439 -22.214 1.00 95.81 102 LEU A N 1
ATOM 789 C CA . LEU A 1 102 ? 14.238 -7.245 -22.593 1.00 95.81 102 LEU A CA 1
ATOM 790 C C . LEU A 1 102 ? 13.064 -7.137 -21.605 1.00 95.81 102 LEU A C 1
ATOM 792 O O . LEU A 1 102 ? 11.998 -7.666 -21.892 1.00 95.81 102 LEU A O 1
ATOM 796 N N . LEU A 1 103 ? 13.248 -6.469 -20.459 1.00 95.94 103 LEU A N 1
ATOM 797 C CA . LEU A 1 103 ? 12.217 -6.331 -19.424 1.00 95.94 103 LEU A CA 1
ATOM 798 C C . LEU A 1 103 ? 11.194 -5.239 -19.757 1.00 95.94 103 LEU A C 1
ATOM 800 O O . LEU A 1 103 ? 10.131 -5.223 -19.151 1.00 95.94 103 LEU A O 1
ATOM 804 N N . GLY A 1 104 ? 11.493 -4.348 -20.705 1.00 96.12 104 GLY A N 1
ATOM 805 C CA . GLY A 1 104 ? 10.526 -3.408 -21.267 1.00 96.12 104 GLY A CA 1
ATOM 806 C C . GLY A 1 104 ? 9.911 -2.449 -20.248 1.00 96.12 104 GLY A C 1
ATOM 807 O O . GLY A 1 104 ? 10.640 -1.703 -19.584 1.00 96.12 104 GLY A O 1
ATOM 808 N N . HIS A 1 105 ? 8.578 -2.439 -20.178 1.00 96.38 105 HIS A N 1
ATOM 809 C CA . HIS A 1 105 ? 7.797 -1.438 -19.444 1.00 96.38 105 HIS A CA 1
ATOM 810 C C . HIS A 1 105 ? 6.772 -2.090 -18.524 1.00 96.38 105 HIS A C 1
ATOM 812 O O . HIS A 1 105 ? 6.238 -3.151 -18.837 1.00 96.38 105 HIS A O 1
ATOM 818 N N . ILE A 1 106 ? 6.462 -1.426 -17.418 1.00 97.62 106 ILE A N 1
ATOM 819 C CA . ILE A 1 106 ? 5.387 -1.811 -16.503 1.00 97.62 106 ILE A CA 1
ATOM 820 C C . ILE A 1 106 ? 4.401 -0.647 -16.423 1.00 97.62 106 ILE A C 1
ATOM 822 O O . ILE A 1 106 ? 4.770 0.435 -15.969 1.00 97.62 106 ILE A O 1
ATOM 826 N N . GLY A 1 107 ? 3.166 -0.868 -16.860 1.00 97.81 107 GLY A N 1
ATOM 827 C CA . GLY A 1 107 ? 2.026 0.010 -16.610 1.00 97.81 107 GLY A CA 1
ATOM 828 C C . GLY A 1 107 ? 1.349 -0.357 -15.292 1.00 97.81 107 GLY A C 1
ATOM 829 O O . GLY A 1 107 ? 1.105 -1.530 -15.028 1.00 97.81 107 GLY A O 1
ATOM 830 N N . TYR A 1 108 ? 1.086 0.622 -14.429 1.00 97.75 108 TYR A N 1
ATOM 831 C CA . TYR A 1 108 ? 0.381 0.431 -13.161 1.00 97.75 108 TYR A CA 1
ATOM 832 C C . TYR A 1 108 ? -1.092 0.737 -13.357 1.00 97.75 108 TYR A C 1
ATOM 834 O O . TYR A 1 108 ? -1.462 1.898 -13.537 1.00 97.75 108 TYR A O 1
ATOM 842 N N . ASN A 1 109 ? -1.927 -0.285 -13.242 1.00 96.00 109 ASN A N 1
ATOM 843 C CA . ASN A 1 109 ? -3.357 -0.147 -13.441 1.00 96.00 109 ASN A CA 1
ATOM 844 C C . ASN A 1 109 ? -4.092 0.077 -12.109 1.00 96.00 109 ASN A C 1
ATOM 846 O O . ASN A 1 109 ? -3.566 -0.178 -11.021 1.00 96.00 109 ASN A O 1
ATOM 850 N N . PHE A 1 110 ? -5.318 0.583 -12.188 1.00 94.81 110 PHE A N 1
ATOM 851 C CA . PHE A 1 110 ? -6.198 0.758 -11.035 1.00 94.81 110 PHE A CA 1
ATOM 852 C C . PHE A 1 110 ? -7.024 -0.495 -10.759 1.00 94.81 110 PHE A C 1
ATOM 854 O O . PHE A 1 110 ? -7.237 -1.346 -11.619 1.00 94.81 110 PHE A O 1
ATOM 861 N N . GLU A 1 111 ? -7.571 -0.572 -9.549 1.00 93.44 111 GLU A N 1
ATOM 862 C CA . GLU A 1 111 ? -8.559 -1.593 -9.225 1.00 93.44 111 GLU A CA 1
ATOM 863 C C . GLU A 1 111 ? -9.912 -1.268 -9.852 1.00 93.44 111 GLU A C 1
ATOM 865 O O . GLU A 1 111 ? -10.395 -0.135 -9.784 1.00 93.44 111 GLU A O 1
ATOM 870 N N . GLN A 1 112 ? -10.568 -2.277 -10.418 1.00 93.50 112 GLN A N 1
ATOM 871 C CA . GLN A 1 112 ? -11.943 -2.152 -10.888 1.00 93.50 112 GLN A CA 1
ATOM 872 C C . GLN A 1 112 ? -12.909 -2.355 -9.719 1.00 93.50 112 GLN A C 1
ATOM 874 O O . GLN A 1 112 ? -13.209 -3.479 -9.318 1.00 93.50 112 GLN A O 1
ATOM 879 N N . PHE A 1 113 ? -13.421 -1.258 -9.163 1.00 92.00 113 PHE A N 1
ATOM 880 C CA . PHE A 1 113 ? -14.350 -1.307 -8.041 1.00 92.00 113 PHE A CA 1
ATOM 881 C C . PHE A 1 113 ? -15.811 -1.263 -8.497 1.00 92.00 113 PHE A C 1
ATOM 883 O O . PHE A 1 113 ? -16.241 -0.340 -9.186 1.00 92.00 113 PHE A O 1
ATOM 890 N N . TYR A 1 114 ? -16.606 -2.231 -8.048 1.00 90.69 114 TYR A N 1
ATOM 891 C CA . TYR A 1 114 ? -18.041 -2.294 -8.316 1.00 90.69 114 TYR A CA 1
ATOM 892 C C . TYR A 1 114 ? -18.813 -1.791 -7.094 1.00 90.69 114 TYR A C 1
ATOM 894 O O . TYR A 1 114 ? -18.972 -2.502 -6.102 1.00 90.69 114 TYR A O 1
ATOM 902 N N . SER A 1 115 ? -19.280 -0.543 -7.157 1.00 85.94 115 SER A N 1
ATOM 903 C CA . SER A 1 115 ? -20.055 0.062 -6.069 1.00 85.94 115 SER A CA 1
ATOM 904 C C . SER A 1 115 ? -21.461 -0.534 -5.977 1.00 85.94 115 SER A C 1
ATOM 906 O O . SER A 1 115 ? -22.155 -0.648 -6.986 1.00 85.94 115 SER A O 1
ATOM 908 N N . SER A 1 116 ? -21.931 -0.797 -4.755 1.00 83.94 116 SER A N 1
ATOM 909 C CA . SER A 1 116 ? -23.316 -1.213 -4.484 1.00 83.94 116 SER A CA 1
ATOM 910 C C . SER A 1 116 ? -24.353 -0.137 -4.826 1.00 83.94 116 SER A C 1
ATOM 912 O O . SER A 1 116 ? -25.502 -0.461 -5.109 1.00 83.94 116 SER A O 1
ATOM 914 N N . SER A 1 117 ? -23.953 1.138 -4.830 1.00 86.19 117 SER A N 1
ATOM 915 C CA . SER A 1 117 ? -24.778 2.271 -5.271 1.00 86.19 117 SER A CA 1
ATOM 916 C C . SER A 1 117 ? -24.561 2.648 -6.742 1.00 86.19 117 SER A C 1
ATOM 918 O O . SER A 1 117 ? -25.185 3.586 -7.238 1.00 86.19 117 SER A O 1
ATOM 920 N N . GLY A 1 118 ? -23.640 1.965 -7.430 1.00 85.88 118 GLY A N 1
ATOM 921 C CA . GLY A 1 118 ? -23.286 2.225 -8.822 1.00 85.88 118 GLY A CA 1
ATOM 922 C C . GLY A 1 118 ? -24.210 1.534 -9.827 1.00 85.88 118 GLY A C 1
ATOM 923 O O . GLY A 1 118 ? -25.149 0.823 -9.473 1.00 85.88 118 GLY A O 1
ATOM 924 N N . LYS A 1 119 ? -23.920 1.729 -11.119 1.00 91.94 119 LYS A N 1
ATOM 925 C CA . LYS A 1 119 ? -24.581 0.974 -12.190 1.00 91.94 119 LYS A CA 1
ATOM 926 C C . LYS A 1 119 ? -24.132 -0.496 -12.129 1.00 91.94 119 LYS A C 1
ATOM 928 O O . LYS A 1 119 ? -22.921 -0.734 -12.087 1.00 91.94 119 LYS A O 1
ATOM 933 N N . PRO A 1 120 ? -25.059 -1.474 -12.163 1.00 91.00 120 PRO A N 1
ATOM 934 C CA . PRO A 1 120 ? -24.702 -2.889 -12.207 1.00 91.00 120 PRO A CA 1
ATOM 935 C C . PRO A 1 120 ? -23.704 -3.195 -13.328 1.00 91.00 120 PRO A C 1
ATOM 937 O O . PRO A 1 120 ? -23.806 -2.638 -14.422 1.00 91.00 120 PRO A O 1
ATOM 940 N N . ASN A 1 121 ? -22.743 -4.078 -13.048 1.00 90.94 121 ASN A N 1
ATOM 941 C CA . ASN A 1 121 ? -21.708 -4.525 -13.990 1.00 90.94 121 ASN A CA 1
ATOM 942 C C . ASN A 1 121 ? -20.851 -3.402 -14.605 1.00 90.94 121 ASN A C 1
ATOM 944 O O . ASN A 1 121 ? -20.205 -3.614 -15.625 1.00 90.94 121 ASN A O 1
ATOM 948 N N . THR A 1 122 ? -20.831 -2.211 -14.001 1.00 95.62 122 THR A N 1
ATOM 949 C CA . THR A 1 122 ? -19.989 -1.098 -14.450 1.00 95.62 122 THR A CA 1
ATOM 950 C C . THR A 1 122 ? -18.909 -0.828 -13.402 1.00 95.62 122 THR A C 1
ATOM 952 O O . THR A 1 122 ? -19.247 -0.361 -12.309 1.00 95.62 122 THR A O 1
ATOM 955 N N . PRO A 1 123 ? -17.626 -1.103 -13.696 1.00 94.06 123 PRO A N 1
ATOM 956 C CA . PRO A 1 123 ? -16.551 -0.818 -12.761 1.00 94.06 123 PRO A CA 1
ATOM 957 C C . PRO A 1 123 ? -16.263 0.682 -12.685 1.00 94.06 123 PRO A C 1
ATOM 959 O O . PRO A 1 123 ? -16.406 1.425 -13.657 1.00 94.06 123 PRO A O 1
ATOM 962 N N . GLN A 1 124 ? -15.810 1.116 -11.517 1.00 92.62 124 GLN A N 1
ATOM 963 C CA . GLN A 1 124 ? -15.240 2.433 -11.277 1.00 92.62 124 GLN A CA 1
ATOM 964 C C . GLN A 1 124 ? -13.742 2.272 -11.000 1.00 92.62 124 GLN A C 1
ATOM 966 O O . GLN A 1 124 ? -13.379 1.411 -10.195 1.00 92.62 124 GLN A O 1
ATOM 971 N N . PRO A 1 125 ? -12.873 3.092 -11.613 1.00 94.12 125 PRO A N 1
ATOM 972 C CA . PRO A 1 125 ? -11.459 3.107 -11.273 1.00 94.12 125 PRO A CA 1
ATOM 973 C C . PRO A 1 125 ? -11.241 3.447 -9.799 1.00 94.12 125 PRO A C 1
ATOM 975 O O . PRO A 1 125 ? -11.680 4.497 -9.322 1.00 94.12 125 PRO A O 1
ATOM 978 N N . LEU A 1 126 ? -10.535 2.581 -9.078 1.00 94.06 126 LEU A N 1
ATOM 979 C CA . LEU A 1 126 ? -10.147 2.804 -7.694 1.00 94.06 126 LEU A CA 1
ATOM 980 C C . LEU A 1 126 ? -8.624 2.825 -7.577 1.00 94.06 126 LEU A C 1
ATOM 982 O O . LEU A 1 126 ? -7.966 1.793 -7.489 1.00 94.06 126 LEU A O 1
ATOM 986 N N . VAL A 1 127 ? -8.079 4.039 -7.533 1.00 95.44 127 VAL A N 1
ATOM 987 C CA . VAL A 1 127 ? -6.659 4.273 -7.231 1.00 95.44 127 VAL A CA 1
ATOM 988 C C . VAL A 1 127 ? -6.444 4.381 -5.726 1.00 95.44 127 VAL A C 1
ATOM 990 O O . VAL A 1 127 ? -5.564 3.736 -5.174 1.00 95.44 127 VAL A O 1
ATOM 993 N N . TRP A 1 128 ? -7.264 5.190 -5.049 1.00 96.31 128 TRP A N 1
ATOM 994 C CA . TRP A 1 128 ? -7.104 5.502 -3.630 1.00 96.31 128 TRP A CA 1
ATOM 995 C C . TRP A 1 128 ? -8.289 4.990 -2.819 1.00 96.31 128 TRP A C 1
ATOM 997 O O . TRP A 1 128 ? -9.378 5.568 -2.826 1.00 96.31 128 TRP A O 1
ATOM 1007 N N . SER A 1 129 ? -8.053 3.923 -2.065 1.00 94.12 129 SER A N 1
ATOM 1008 C CA . SER A 1 129 ? -8.984 3.408 -1.066 1.00 94.12 129 SER A CA 1
ATOM 1009 C C . SER A 1 129 ? -8.852 4.224 0.226 1.00 94.12 129 SER A C 1
ATOM 1011 O O . SER A 1 129 ? -7.868 4.130 0.960 1.00 94.12 129 SER A O 1
ATOM 1013 N N . LYS A 1 130 ? -9.824 5.111 0.469 1.00 94.88 130 LYS A N 1
ATOM 1014 C CA . LYS A 1 130 ? -9.783 6.071 1.582 1.00 94.88 130 LYS A CA 1
ATOM 1015 C C . LYS A 1 130 ? -10.196 5.437 2.906 1.00 94.88 130 LYS A C 1
ATOM 1017 O O . LYS A 1 130 ? -11.212 4.749 2.991 1.00 94.88 130 LYS A O 1
ATOM 1022 N N . VAL A 1 131 ? -9.451 5.759 3.958 1.00 93.94 131 VAL A N 1
ATOM 1023 C CA . VAL A 1 131 ? -9.821 5.451 5.340 1.00 93.94 131 VAL A CA 1
ATOM 1024 C C . VAL A 1 131 ? -10.980 6.353 5.770 1.00 93.94 131 VAL A C 1
ATOM 1026 O O . VAL A 1 131 ? -11.111 7.505 5.344 1.00 93.94 131 VAL A O 1
ATOM 1029 N N . ASN A 1 132 ? -11.852 5.819 6.623 1.00 92.19 132 ASN A N 1
ATOM 1030 C CA . ASN A 1 132 ? -12.992 6.550 7.157 1.00 92.19 132 ASN A CA 1
ATOM 1031 C C . ASN A 1 132 ? -12.543 7.804 7.939 1.00 92.19 132 ASN A C 1
ATOM 1033 O O . ASN A 1 132 ? -11.714 7.723 8.845 1.00 92.19 132 ASN A O 1
ATOM 1037 N N . GLN A 1 133 ? -13.134 8.958 7.616 1.00 92.69 133 GLN A N 1
ATOM 1038 C CA . GLN A 1 133 ? -12.740 10.256 8.182 1.00 92.69 133 GLN A CA 1
ATOM 1039 C C . GLN A 1 133 ? -12.967 10.362 9.695 1.00 92.69 133 GLN A C 1
ATOM 1041 O O . GLN A 1 133 ? -12.191 11.023 10.378 1.00 92.69 133 GLN A O 1
ATOM 1046 N N . HIS A 1 134 ? -13.985 9.690 10.243 1.00 93.88 134 HIS A N 1
ATOM 1047 C CA . HIS A 1 134 ? -14.208 9.670 11.688 1.00 93.88 134 HIS A CA 1
ATOM 1048 C C . HIS A 1 134 ? -13.074 8.930 12.406 1.00 93.88 134 HIS A C 1
ATOM 1050 O O . HIS A 1 134 ? -12.522 9.441 13.377 1.00 93.88 134 HIS A O 1
ATOM 1056 N N . TRP A 1 135 ? -12.668 7.768 11.889 1.00 93.00 135 TRP A N 1
ATOM 1057 C CA . TRP A 1 135 ? -11.531 7.020 12.431 1.00 93.00 135 TRP A CA 1
ATOM 1058 C C . TRP A 1 135 ? -10.209 7.768 12.265 1.00 93.00 135 TRP A C 1
ATOM 1060 O O . TRP A 1 135 ? -9.403 7.778 13.190 1.00 93.00 135 TRP A O 1
ATOM 1070 N N . LEU A 1 136 ? -10.012 8.453 11.136 1.00 94.19 136 LEU A N 1
ATOM 1071 C CA . LEU A 1 136 ? -8.832 9.288 10.919 1.00 94.19 136 LEU A CA 1
ATOM 1072 C C . LEU A 1 136 ? -8.792 10.478 11.892 1.00 94.19 136 LEU A C 1
ATOM 1074 O O . LEU A 1 136 ? -7.741 10.790 12.444 1.00 94.19 136 LEU A O 1
ATOM 1078 N N . HIS A 1 137 ? -9.943 11.098 12.173 1.00 95.81 137 HIS A N 1
ATOM 1079 C CA . HIS A 1 137 ? -10.053 12.140 13.193 1.00 95.81 137 HIS A CA 1
ATOM 1080 C C . HIS A 1 137 ? -9.744 11.599 14.596 1.00 95.81 137 HIS A C 1
ATOM 1082 O O . HIS A 1 137 ? -9.008 12.233 15.347 1.00 95.81 137 HIS A O 1
ATOM 1088 N N . VAL A 1 138 ? -10.246 10.414 14.956 1.00 95.19 138 VAL A N 1
ATOM 1089 C CA . VAL A 1 138 ? -9.880 9.759 16.225 1.00 95.19 138 VAL A CA 1
ATOM 1090 C C . VAL A 1 138 ? -8.372 9.494 16.283 1.00 95.19 138 VAL A C 1
ATOM 1092 O O . VAL A 1 138 ? -7.746 9.822 17.286 1.00 95.19 138 VAL A O 1
ATOM 1095 N N . ALA A 1 139 ? -7.779 8.980 15.203 1.00 95.81 139 ALA A N 1
ATOM 1096 C CA . ALA A 1 139 ? -6.346 8.720 15.105 1.00 95.81 139 ALA A CA 1
ATOM 1097 C C . ALA A 1 139 ? -5.494 9.990 15.243 1.00 95.81 139 ALA A C 1
ATOM 1099 O O . ALA A 1 139 ? -4.453 9.942 15.889 1.00 95.81 139 ALA A O 1
ATOM 1100 N N . SER A 1 140 ? -5.945 11.133 14.711 1.00 95.81 140 SER A N 1
ATOM 1101 C CA . SER A 1 140 ? -5.227 12.414 14.841 1.00 95.81 140 SER A CA 1
ATOM 1102 C C . SER A 1 140 ? -5.021 12.848 16.297 1.00 95.81 140 SER A C 1
ATOM 1104 O O . SER A 1 140 ? -4.029 13.487 16.622 1.00 95.81 140 SER A O 1
ATOM 1106 N N . LYS A 1 141 ? -5.896 12.418 17.219 1.00 97.06 141 LYS A N 1
ATOM 1107 C CA . LYS A 1 141 ? -5.747 12.695 18.659 1.00 97.06 141 LYS A CA 1
ATOM 1108 C C . LYS A 1 141 ? -4.591 11.925 19.306 1.00 97.06 141 LYS A C 1
ATOM 1110 O O . LYS A 1 141 ? -4.283 12.172 20.467 1.00 97.06 141 LYS A O 1
ATOM 1115 N N . LEU A 1 142 ? -3.993 10.975 18.586 1.00 94.75 142 LEU A N 1
ATOM 1116 C CA . LEU A 1 142 ? -2.818 10.218 19.015 1.00 94.75 142 LEU 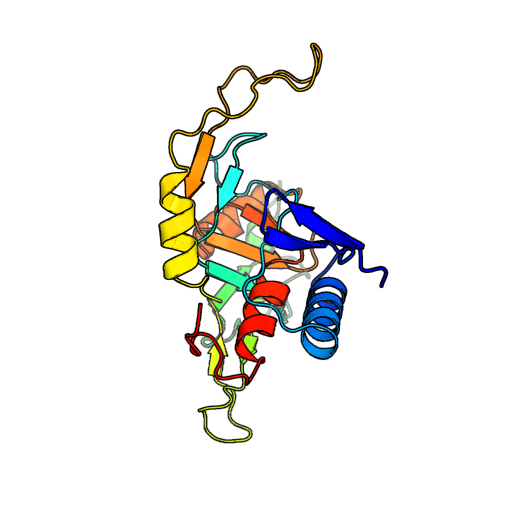A CA 1
ATOM 1117 C C . LEU A 1 142 ? -1.507 10.901 18.592 1.00 94.75 142 LEU A C 1
ATOM 1119 O O . LEU A 1 142 ? -0.437 10.452 18.998 1.00 94.75 142 LEU A O 1
ATOM 1123 N N . GLU A 1 143 ? -1.554 11.958 17.775 1.00 92.44 143 GLU A N 1
ATOM 1124 C CA . GLU A 1 143 ? -0.353 12.717 17.423 1.00 92.44 143 GLU A CA 1
ATOM 1125 C C . GLU A 1 143 ? 0.269 13.345 18.677 1.00 92.44 143 GLU A C 1
ATOM 1127 O O . GLU A 1 143 ? -0.420 13.875 19.546 1.00 92.44 143 GLU A O 1
ATOM 1132 N N . GLY A 1 144 ? 1.594 13.234 18.797 1.00 90.38 144 GLY A N 1
ATOM 1133 C CA . GLY A 1 144 ? 2.325 13.631 20.005 1.00 90.38 144 GLY A CA 1
ATOM 1134 C C . GLY A 1 144 ? 2.356 12.575 21.116 1.00 90.38 144 GLY A C 1
ATOM 1135 O O . GLY A 1 144 ? 3.048 12.787 22.111 1.00 90.38 144 GLY A O 1
ATOM 1136 N N . MET A 1 145 ? 1.680 11.429 20.953 1.00 93.44 145 MET A N 1
ATOM 1137 C CA . MET A 1 145 ? 1.826 10.292 21.866 1.00 93.44 145 MET A CA 1
ATOM 1138 C C . MET A 1 145 ? 3.290 9.852 21.956 1.00 93.44 145 MET A C 1
ATOM 1140 O O . MET A 1 145 ? 3.974 9.679 20.945 1.00 93.44 145 MET A O 1
ATOM 1144 N N . GLU A 1 146 ? 3.758 9.615 23.180 1.00 91.19 146 GLU A N 1
ATOM 1145 C CA . GLU A 1 146 ? 5.095 9.084 23.404 1.00 91.19 146 GLU A CA 1
ATOM 1146 C C . GLU A 1 146 ? 5.151 7.596 23.067 1.00 91.19 146 GLU A C 1
ATOM 1148 O O . GLU A 1 146 ? 4.530 6.756 23.719 1.00 91.19 146 GLU A O 1
ATOM 1153 N N . LEU A 1 147 ? 5.924 7.270 22.036 1.00 90.38 147 LEU A N 1
ATOM 1154 C CA . LEU A 1 147 ? 6.213 5.896 21.666 1.00 90.38 147 LEU A CA 1
ATOM 1155 C C . LEU A 1 147 ? 7.417 5.392 22.465 1.00 90.38 147 LEU A C 1
ATOM 1157 O O . LEU A 1 147 ? 8.398 6.112 22.668 1.00 90.38 147 LEU A O 1
ATOM 1161 N N . GLN A 1 148 ? 7.355 4.132 22.901 1.00 85.94 148 GLN A N 1
ATOM 1162 C CA . GLN A 1 148 ? 8.458 3.500 23.618 1.00 85.94 148 GLN A CA 1
ATOM 1163 C C . GLN A 1 148 ? 9.736 3.572 22.770 1.00 85.94 148 GLN A C 1
ATOM 1165 O O . GLN A 1 148 ? 9.734 3.132 21.619 1.00 85.94 148 GLN A O 1
ATOM 1170 N N . LEU A 1 149 ? 10.822 4.109 23.342 1.00 81.94 149 LEU A N 1
ATOM 1171 C CA . LEU A 1 149 ? 12.073 4.369 22.621 1.00 81.94 149 LEU A CA 1
ATOM 1172 C C . LEU A 1 149 ? 12.926 3.119 22.430 1.00 81.94 149 LEU A C 1
ATOM 1174 O O . LEU A 1 149 ? 13.417 2.900 21.338 1.00 81.94 149 LEU A O 1
ATOM 1178 N N . CYS A 1 150 ? 13.086 2.262 23.435 1.00 80.38 150 CYS A N 1
ATOM 1179 C CA . CYS A 1 150 ? 13.898 1.044 23.332 1.00 80.38 150 CYS A CA 1
ATOM 1180 C C . CYS A 1 150 ? 13.011 -0.188 23.536 1.00 80.38 150 CYS A C 1
ATOM 1182 O O . CYS A 1 150 ? 12.200 -0.204 24.460 1.00 80.38 150 CYS A O 1
ATOM 1184 N N . VAL A 1 151 ? 13.168 -1.220 22.702 1.00 75.75 151 VAL A N 1
ATOM 1185 C CA . VAL A 1 151 ? 12.577 -2.544 22.995 1.00 75.75 151 VAL A CA 1
ATOM 1186 C C . VAL A 1 151 ? 13.473 -3.295 23.983 1.00 75.75 151 VAL A C 1
ATOM 1188 O O . VAL A 1 151 ? 12.995 -3.887 24.944 1.00 75.75 151 VAL A O 1
ATOM 1191 N N . ASN A 1 152 ? 14.785 -3.220 23.767 1.00 78.81 152 ASN A N 1
ATOM 1192 C CA . ASN A 1 152 ? 15.844 -3.670 24.667 1.00 78.81 152 ASN A CA 1
ATOM 1193 C C . ASN A 1 152 ? 17.124 -2.856 24.383 1.00 78.81 152 ASN A C 1
ATOM 1195 O O . ASN A 1 152 ? 17.119 -1.991 23.503 1.00 78.81 152 ASN A O 1
ATOM 1199 N N . SER A 1 153 ? 18.209 -3.121 25.116 1.00 75.56 153 SER A N 1
ATOM 1200 C CA . SER A 1 153 ? 19.483 -2.393 24.991 1.00 75.56 153 SER A CA 1
ATOM 1201 C C . SER A 1 153 ? 20.109 -2.466 23.592 1.00 75.56 153 SER A C 1
ATOM 1203 O O . SER A 1 153 ? 20.760 -1.514 23.176 1.00 75.56 153 SER A O 1
ATOM 1205 N N . SER A 1 154 ? 19.890 -3.553 22.848 1.00 76.62 154 SER A N 1
ATOM 1206 C CA . SER A 1 154 ? 20.412 -3.747 21.486 1.00 76.62 154 SER A CA 1
ATOM 1207 C C . SER A 1 154 ? 19.525 -3.134 20.394 1.00 76.62 154 SER A C 1
ATOM 1209 O O . SER A 1 154 ? 19.975 -2.950 19.268 1.00 76.62 154 SER A O 1
ATOM 1211 N N . LEU A 1 155 ? 18.265 -2.814 20.707 1.00 75.31 155 LEU A N 1
ATOM 1212 C CA . LEU A 1 155 ? 17.263 -2.280 19.780 1.00 75.31 155 LEU A CA 1
ATOM 1213 C C . LEU A 1 155 ? 16.721 -0.942 20.296 1.00 75.31 155 LEU A C 1
ATOM 1215 O O . LEU A 1 155 ? 15.524 -0.797 20.581 1.00 75.31 155 LEU A O 1
ATOM 1219 N N . CYS A 1 156 ? 17.615 0.041 20.416 1.00 80.00 156 CYS A N 1
ATOM 1220 C CA . CYS A 1 156 ? 17.274 1.409 20.784 1.00 80.00 156 CYS A CA 1
ATOM 1221 C C . CYS A 1 156 ? 17.777 2.416 19.728 1.00 80.00 156 CYS A C 1
ATOM 1223 O O . CYS A 1 156 ? 18.974 2.700 19.685 1.00 80.00 156 CYS A O 1
ATOM 1225 N N . PRO A 1 157 ? 16.906 2.919 18.831 1.00 77.44 157 PRO A N 1
ATOM 1226 C CA . PRO A 1 157 ? 17.275 3.918 17.836 1.00 77.44 157 PRO A CA 1
ATOM 1227 C C . PRO A 1 157 ? 17.699 5.232 18.497 1.00 77.44 157 PRO A C 1
ATOM 1229 O O . PRO A 1 157 ? 17.221 5.583 19.575 1.00 77.44 157 PRO A O 1
ATOM 1232 N N . GLN A 1 158 ? 18.566 5.980 17.810 1.00 78.81 158 GLN A N 1
ATOM 1233 C CA . GLN A 1 158 ? 19.006 7.299 18.275 1.00 78.81 158 GLN A CA 1
ATOM 1234 C C . GLN A 1 158 ? 17.888 8.347 18.205 1.00 78.81 158 GLN A C 1
ATOM 1236 O O . GLN A 1 158 ? 17.798 9.214 19.070 1.00 78.81 158 GLN A O 1
ATOM 1241 N N . ASN A 1 159 ? 17.019 8.253 17.195 1.00 83.75 159 ASN A N 1
ATOM 1242 C CA . ASN A 1 159 ? 15.901 9.174 17.020 1.00 83.75 159 ASN A CA 1
ATOM 1243 C C . ASN A 1 159 ? 14.673 8.690 17.794 1.00 83.75 159 ASN A C 1
ATOM 1245 O O . ASN A 1 159 ? 14.333 7.504 17.754 1.00 83.75 159 ASN A O 1
ATOM 1249 N N . LYS A 1 160 ? 13.975 9.624 18.454 1.00 87.94 160 LYS A N 1
ATOM 1250 C CA . LYS A 1 160 ? 12.697 9.335 19.111 1.00 87.94 160 LYS A CA 1
ATOM 1251 C C . LYS A 1 160 ? 11.652 8.981 18.043 1.00 87.94 160 LYS A C 1
ATOM 1253 O O . LYS A 1 160 ? 11.420 9.815 17.165 1.00 87.94 160 LYS A O 1
ATOM 1258 N N . PRO A 1 161 ? 11.029 7.789 18.104 1.00 91.94 161 PRO A N 1
ATOM 1259 C CA . PRO A 1 161 ? 9.998 7.416 17.149 1.00 91.94 161 PRO A CA 1
ATOM 1260 C C . PRO A 1 161 ? 8.789 8.340 17.284 1.00 91.94 161 PRO A C 1
ATOM 1262 O O . PRO A 1 161 ? 8.415 8.739 18.392 1.00 91.94 161 PRO A O 1
ATOM 1265 N N . LYS A 1 162 ? 8.168 8.657 16.150 1.00 92.50 162 LYS A N 1
ATOM 1266 C CA . LYS A 1 162 ? 6.974 9.507 16.068 1.00 92.50 162 LYS A CA 1
ATOM 1267 C C . LYS A 1 162 ? 5.787 8.754 15.479 1.00 92.50 162 LYS A C 1
ATOM 1269 O O . LYS A 1 162 ? 5.946 7.815 14.702 1.00 92.50 162 LYS A O 1
ATOM 1274 N N . LEU A 1 163 ? 4.588 9.211 15.828 1.00 94.50 163 LEU A N 1
ATOM 1275 C CA . LEU A 1 163 ? 3.342 8.815 15.181 1.00 94.50 163 LEU A CA 1
ATOM 1276 C C . LEU A 1 163 ? 2.932 9.913 14.196 1.00 94.50 163 LEU A C 1
ATOM 1278 O O . LEU A 1 163 ? 2.854 11.077 14.584 1.00 94.50 163 LEU A O 1
ATOM 1282 N N . VAL A 1 164 ? 2.681 9.547 12.937 1.00 95.12 164 VAL A N 1
ATOM 1283 C CA . VAL A 1 164 ? 2.260 10.480 11.878 1.00 95.12 164 VAL A CA 1
ATOM 1284 C C . VAL A 1 164 ? 0.954 10.017 11.241 1.00 95.12 164 VAL A C 1
ATOM 1286 O O . VAL A 1 164 ? 0.877 8.911 10.694 1.00 95.12 164 VAL A O 1
ATOM 1289 N N . VAL A 1 165 ? -0.066 10.875 11.260 1.00 96.06 165 VAL A N 1
ATOM 1290 C CA . VAL A 1 165 ? -1.373 10.589 10.660 1.00 96.06 165 VAL A CA 1
ATOM 1291 C C . VAL A 1 165 ? -1.501 11.277 9.302 1.00 96.06 165 VAL A C 1
ATOM 1293 O O . VAL A 1 165 ? -1.020 12.382 9.081 1.00 96.06 165 VAL A O 1
ATOM 1296 N N . GLY A 1 166 ? -2.169 10.621 8.355 1.00 94.81 166 GLY A N 1
ATOM 1297 C CA . GLY A 1 166 ? -2.600 11.265 7.112 1.00 94.81 166 GLY A CA 1
ATOM 1298 C C . GLY A 1 166 ? -1.639 11.159 5.926 1.00 94.81 166 GLY A C 1
ATOM 1299 O O . GLY A 1 166 ? -1.912 11.736 4.868 1.00 94.81 166 GLY A O 1
ATOM 1300 N N . LEU A 1 167 ? -0.556 10.392 6.062 1.00 95.81 167 LEU A N 1
ATOM 1301 C CA . LEU A 1 167 ? 0.284 10.000 4.927 1.00 95.81 167 LEU A CA 1
ATOM 1302 C C . LEU A 1 167 ? -0.456 9.007 4.011 1.00 95.81 167 LEU A C 1
ATOM 1304 O O . LEU A 1 167 ? -1.581 8.592 4.295 1.00 95.81 167 LEU A O 1
ATOM 1308 N N . ARG A 1 168 ? 0.155 8.644 2.884 1.00 97.38 168 ARG A N 1
ATOM 1309 C CA . ARG A 1 168 ? -0.382 7.645 1.950 1.00 97.38 168 ARG A CA 1
ATOM 1310 C C . ARG A 1 168 ? 0.357 6.325 2.104 1.00 97.38 168 ARG A C 1
ATOM 1312 O O . ARG A 1 168 ? 1.579 6.326 2.242 1.00 97.38 168 ARG A O 1
ATOM 1319 N N . GLY A 1 169 ? -0.385 5.228 2.058 1.00 97.25 169 GLY A N 1
ATOM 1320 C CA . GLY A 1 169 ? 0.167 3.880 2.041 1.00 97.25 169 GLY A CA 1
ATOM 1321 C C . GLY A 1 169 ? 0.057 3.249 0.658 1.00 97.25 169 GLY A C 1
ATOM 1322 O O . GLY A 1 169 ? -0.774 3.639 -0.165 1.00 97.25 169 GLY A O 1
ATOM 1323 N N . LEU A 1 170 ? 0.898 2.258 0.422 1.00 96.56 170 LEU A N 1
ATOM 1324 C CA . LEU A 1 170 ? 0.860 1.388 -0.739 1.00 96.56 170 LEU A CA 1
ATOM 1325 C C . LEU A 1 170 ? 0.687 -0.049 -0.266 1.00 96.56 170 LEU A C 1
ATOM 1327 O O . LEU A 1 170 ? 1.242 -0.440 0.758 1.00 96.56 170 LEU A O 1
ATOM 1331 N N . THR A 1 171 ? -0.063 -0.830 -1.025 1.00 98.31 171 THR A N 1
ATOM 1332 C CA . THR A 1 171 ? -0.228 -2.255 -0.778 1.00 98.31 171 THR A CA 1
ATOM 1333 C C . THR A 1 171 ? 0.034 -3.013 -2.071 1.00 98.31 171 THR A C 1
ATOM 1335 O O . THR A 1 171 ? -0.459 -2.627 -3.127 1.00 98.31 171 THR A O 1
ATOM 1338 N N . SER A 1 172 ? 0.795 -4.100 -2.001 1.00 97.38 172 SER A N 1
ATOM 1339 C CA . SER A 1 172 ? 0.935 -5.072 -3.093 1.00 97.38 172 SER A CA 1
ATOM 1340 C C . SER A 1 172 ? 1.443 -6.397 -2.527 1.00 97.38 172 SER A C 1
ATOM 1342 O O . SER A 1 172 ? 1.995 -6.423 -1.433 1.00 97.38 172 SER A O 1
ATOM 1344 N N . ASN A 1 173 ? 1.334 -7.508 -3.254 1.00 97.44 173 ASN A N 1
ATOM 1345 C CA . ASN A 1 173 ? 1.948 -8.776 -2.826 1.00 97.44 173 ASN A CA 1
ATOM 1346 C C . ASN A 1 173 ? 3.472 -8.801 -3.080 1.00 97.44 173 ASN A C 1
ATOM 1348 O O . ASN A 1 173 ? 4.008 -9.795 -3.566 1.00 97.44 173 ASN A O 1
ATOM 1352 N N . ILE A 1 174 ? 4.169 -7.706 -2.772 1.00 96.00 174 ILE A N 1
ATOM 1353 C CA . ILE A 1 174 ? 5.597 -7.515 -3.030 1.00 96.00 174 ILE A CA 1
ATOM 1354 C C . ILE A 1 174 ? 6.257 -6.996 -1.755 1.00 96.00 174 ILE A C 1
ATOM 1356 O O . ILE A 1 174 ? 5.864 -5.968 -1.206 1.00 96.00 174 ILE A O 1
ATOM 1360 N N . PHE A 1 175 ? 7.304 -7.689 -1.309 1.00 96.62 175 PHE A N 1
ATOM 1361 C CA . PHE A 1 175 ? 8.213 -7.158 -0.301 1.00 96.62 175 PHE A CA 1
ATOM 1362 C C . PHE A 1 175 ? 9.224 -6.229 -0.982 1.00 96.62 175 PHE A C 1
ATOM 1364 O O . PHE A 1 175 ? 9.991 -6.667 -1.840 1.00 96.62 175 PHE A O 1
ATOM 1371 N N . VAL A 1 176 ? 9.206 -4.945 -0.626 1.00 96.25 176 VAL A N 1
ATOM 1372 C CA . VAL A 1 176 ? 10.062 -3.931 -1.253 1.00 96.25 176 VAL A CA 1
ATOM 1373 C C . VAL A 1 176 ? 11.354 -3.765 -0.455 1.00 96.25 176 VAL A C 1
ATOM 1375 O O . VAL A 1 176 ? 11.364 -3.126 0.592 1.00 96.25 176 VAL A O 1
ATOM 1378 N N . ASP A 1 177 ? 12.444 -4.306 -0.996 1.00 95.38 177 ASP A N 1
ATOM 1379 C CA . ASP A 1 177 ? 13.821 -4.107 -0.520 1.00 95.38 177 ASP A CA 1
ATOM 1380 C C . ASP A 1 177 ? 14.727 -3.684 -1.684 1.00 95.38 177 ASP A C 1
ATOM 1382 O O . ASP A 1 177 ? 15.691 -4.344 -2.069 1.00 95.38 177 ASP A O 1
ATOM 1386 N N . ASN A 1 178 ? 14.327 -2.606 -2.357 1.00 95.88 178 ASN A N 1
ATOM 1387 C CA . ASN A 1 178 ? 15.057 -2.056 -3.490 1.00 95.88 178 ASN A CA 1
ATOM 1388 C C . ASN A 1 178 ? 14.949 -0.531 -3.470 1.00 95.88 178 ASN A C 1
ATOM 1390 O O . ASN A 1 178 ? 13.880 0.017 -3.721 1.00 95.88 178 ASN A O 1
ATOM 1394 N N . ALA A 1 179 ? 16.061 0.153 -3.195 1.00 95.19 179 ALA A N 1
ATOM 1395 C CA . ALA A 1 179 ? 16.074 1.605 -3.017 1.00 95.19 179 ALA A CA 1
ATOM 1396 C C . ALA A 1 179 ? 15.588 2.377 -4.257 1.00 95.19 179 ALA A C 1
ATOM 1398 O O . ALA A 1 179 ? 14.842 3.343 -4.123 1.00 95.19 179 ALA A O 1
ATOM 1399 N N . ALA A 1 180 ? 15.969 1.942 -5.463 1.00 96.25 180 ALA A N 1
ATOM 1400 C CA . ALA A 1 180 ? 15.558 2.606 -6.699 1.00 96.25 180 ALA A CA 1
ATOM 1401 C C . ALA A 1 180 ? 14.052 2.450 -6.958 1.00 96.25 180 ALA A C 1
ATOM 1403 O O . ALA A 1 180 ? 13.391 3.393 -7.394 1.00 96.25 180 ALA A O 1
ATOM 1404 N N . TYR A 1 181 ? 13.503 1.275 -6.646 1.00 96.69 181 TYR A N 1
ATOM 1405 C CA . TYR A 1 181 ? 12.074 1.022 -6.744 1.00 96.69 181 TYR A CA 1
ATOM 1406 C C . TYR A 1 181 ? 11.285 1.769 -5.663 1.00 96.69 181 TYR A C 1
ATOM 1408 O O . TYR A 1 181 ? 10.262 2.375 -5.971 1.00 96.69 181 TYR A O 1
ATOM 1416 N N . SER A 1 182 ? 11.785 1.822 -4.425 1.00 96.62 182 SER A N 1
ATOM 1417 C CA . SER A 1 182 ? 11.202 2.655 -3.366 1.00 96.62 182 SER A CA 1
ATOM 1418 C C . SER A 1 182 ? 11.138 4.128 -3.779 1.00 96.62 182 SER A C 1
ATOM 1420 O O . SER A 1 182 ? 10.090 4.753 -3.636 1.00 96.62 182 SER A O 1
ATOM 1422 N N . GLU A 1 183 ? 12.210 4.671 -4.363 1.00 96.75 183 GLU A N 1
ATOM 1423 C CA . GLU A 1 183 ? 12.222 6.052 -4.862 1.00 96.75 183 GLU A CA 1
ATOM 1424 C C . GLU A 1 183 ? 11.191 6.256 -5.981 1.00 96.75 183 GLU A C 1
ATOM 1426 O O . GLU A 1 183 ? 10.446 7.235 -5.959 1.00 96.75 183 GLU A O 1
ATOM 1431 N N . PHE A 1 184 ? 11.074 5.314 -6.924 1.00 97.25 184 PHE A N 1
ATOM 1432 C CA . PHE A 1 184 ? 10.022 5.355 -7.944 1.00 97.25 184 PHE A CA 1
ATOM 1433 C C . PHE A 1 184 ? 8.620 5.398 -7.321 1.00 97.25 184 PHE A C 1
ATOM 1435 O O . PHE A 1 184 ? 7.806 6.247 -7.693 1.00 97.25 184 PHE A O 1
ATOM 1442 N N . LEU A 1 185 ? 8.339 4.522 -6.352 1.00 97.31 185 LEU A N 1
ATOM 1443 C CA . LEU A 1 185 ? 7.046 4.475 -5.670 1.00 97.31 185 LEU A CA 1
ATOM 1444 C C . LEU A 1 185 ? 6.755 5.785 -4.928 1.00 97.31 185 LEU A C 1
ATOM 1446 O O . LEU A 1 185 ? 5.644 6.316 -5.023 1.00 97.31 185 LEU A O 1
ATOM 1450 N N . PHE A 1 186 ? 7.752 6.341 -4.235 1.00 97.31 186 PHE A N 1
ATOM 1451 C CA . PHE A 1 186 ? 7.637 7.636 -3.574 1.00 97.31 186 PHE A CA 1
ATOM 1452 C C . PHE A 1 186 ? 7.347 8.749 -4.580 1.00 97.31 186 PHE A C 1
ATOM 1454 O O . PHE A 1 186 ? 6.382 9.494 -4.407 1.00 97.31 186 PHE A O 1
ATOM 1461 N N . GLN A 1 187 ? 8.139 8.863 -5.647 1.00 96.38 187 GLN A N 1
ATOM 1462 C CA . GLN A 1 187 ? 7.995 9.949 -6.612 1.00 96.38 187 GLN A CA 1
ATOM 1463 C C . GLN A 1 187 ? 6.669 9.891 -7.360 1.00 96.38 187 GLN A C 1
ATOM 1465 O O . GLN A 1 187 ? 6.063 10.944 -7.579 1.00 96.38 187 GLN A O 1
ATOM 1470 N N . THR A 1 188 ? 6.197 8.688 -7.669 1.00 96.56 188 THR A N 1
ATOM 1471 C CA . THR A 1 188 ? 4.990 8.464 -8.464 1.00 96.56 188 THR A CA 1
ATOM 1472 C C . THR A 1 188 ? 3.722 8.586 -7.622 1.00 96.56 188 THR A C 1
ATOM 1474 O O . THR A 1 188 ? 2.820 9.350 -7.960 1.00 96.56 188 THR A O 1
ATOM 1477 N N . PHE A 1 189 ? 3.653 7.894 -6.482 1.00 96.25 189 PHE A N 1
ATOM 1478 C CA . PHE A 1 189 ? 2.417 7.789 -5.696 1.00 96.25 189 PHE A CA 1
ATOM 1479 C C . PHE A 1 189 ? 2.392 8.708 -4.464 1.00 96.25 189 PHE A C 1
ATOM 1481 O O . PHE A 1 189 ? 1.341 8.889 -3.839 1.00 96.25 189 PHE A O 1
ATOM 1488 N N . LYS A 1 190 ? 3.527 9.330 -4.111 1.00 96.06 190 LYS A N 1
ATOM 1489 C CA . LYS A 1 190 ? 3.701 10.152 -2.897 1.00 96.06 190 LYS A CA 1
ATOM 1490 C C . LYS A 1 190 ? 3.327 9.383 -1.620 1.00 96.06 190 LYS A C 1
ATOM 1492 O O . LYS A 1 190 ? 2.687 9.926 -0.718 1.00 96.06 190 LYS A O 1
ATOM 1497 N N . VAL A 1 191 ? 3.699 8.103 -1.572 1.00 96.38 191 VAL A N 1
ATOM 1498 C CA . VAL A 1 191 ? 3.449 7.177 -0.453 1.00 96.38 191 VAL A CA 1
ATOM 1499 C C . VAL A 1 191 ? 4.603 7.186 0.543 1.00 96.38 191 VAL A C 1
ATOM 1501 O O . VAL A 1 191 ? 5.748 7.407 0.171 1.00 96.38 191 VAL A O 1
ATOM 1504 N N . SER A 1 192 ? 4.315 6.951 1.820 1.00 96.12 192 SER A N 1
ATOM 1505 C CA . SER A 1 192 ? 5.338 6.860 2.871 1.00 96.12 192 SER A CA 1
ATOM 1506 C C . SER A 1 192 ? 5.665 5.434 3.286 1.00 96.12 192 SER A C 1
ATOM 1508 O O . SER A 1 192 ? 6.729 5.190 3.850 1.00 96.12 192 SER A O 1
ATOM 1510 N N . SER A 1 193 ? 4.750 4.503 3.033 1.00 96.56 193 SER A N 1
ATOM 1511 C CA . SER A 1 193 ? 4.829 3.131 3.519 1.00 96.56 193 SER A CA 1
ATOM 1512 C C . SER A 1 193 ? 4.309 2.149 2.479 1.00 96.56 193 SER A C 1
ATOM 1514 O O . SER A 1 193 ? 3.460 2.506 1.661 1.00 96.56 193 SER A O 1
ATOM 1516 N N . SER A 1 194 ? 4.822 0.921 2.530 1.00 97.12 194 SER A N 1
ATOM 1517 C CA . SER A 1 194 ? 4.371 -0.209 1.717 1.00 97.12 194 SER A CA 1
ATOM 1518 C C . SER A 1 194 ? 4.087 -1.418 2.604 1.00 97.12 194 SER A C 1
ATOM 1520 O O . SER A 1 194 ? 4.938 -1.801 3.406 1.00 97.12 194 SER A O 1
ATOM 1522 N N . ASP A 1 195 ? 2.932 -2.050 2.431 1.00 97.94 195 ASP A N 1
ATOM 1523 C CA . ASP A 1 195 ? 2.580 -3.333 3.047 1.00 97.94 195 ASP A CA 1
ATOM 1524 C C . ASP A 1 195 ? 1.978 -4.306 2.023 1.00 97.94 195 ASP A C 1
ATOM 1526 O O . ASP A 1 195 ? 2.030 -4.057 0.815 1.00 97.94 195 ASP A O 1
ATOM 1530 N N . MET A 1 196 ? 1.445 -5.435 2.496 1.00 98.38 196 MET A N 1
ATOM 1531 C CA . MET A 1 196 ? 0.880 -6.473 1.638 1.00 98.38 196 MET A CA 1
ATOM 1532 C C . MET A 1 196 ? -0.611 -6.736 1.914 1.00 98.38 196 MET A C 1
ATOM 1534 O O . MET A 1 196 ? -1.186 -7.657 1.338 1.00 98.38 196 MET A O 1
ATOM 1538 N N . GLU A 1 197 ? -1.275 -5.934 2.759 1.00 98.38 197 GLU A N 1
ATOM 1539 C CA . GLU A 1 197 ? -2.621 -6.234 3.265 1.00 98.38 197 GLU A CA 1
ATOM 1540 C C . GLU A 1 197 ? -3.591 -5.043 3.309 1.00 98.38 197 GLU A C 1
ATOM 1542 O O . GLU A 1 197 ? -4.797 -5.247 3.130 1.00 98.38 197 GLU A O 1
ATOM 1547 N N . SER A 1 198 ? -3.128 -3.813 3.565 1.00 97.81 198 SER A N 1
ATOM 1548 C CA . SER A 1 198 ? -4.017 -2.736 4.029 1.00 97.81 198 SER A CA 1
ATOM 1549 C C . SER A 1 198 ? -5.096 -2.348 3.024 1.00 97.81 198 SER A C 1
ATOM 1551 O O . SER A 1 198 ? -6.262 -2.216 3.412 1.00 97.81 198 SER A O 1
ATOM 1553 N N . SER A 1 199 ? -4.758 -2.200 1.737 1.00 96.50 199 SER A N 1
ATOM 1554 C CA . SER A 1 199 ? -5.749 -1.842 0.713 1.00 96.50 199 SER A CA 1
ATOM 1555 C C . SER A 1 199 ? -6.868 -2.884 0.613 1.00 96.50 199 SER A C 1
ATOM 1557 O O . SER A 1 199 ? -8.034 -2.505 0.535 1.00 96.50 199 SER A O 1
ATOM 1559 N N . ALA A 1 200 ? -6.559 -4.181 0.730 1.00 95.50 200 ALA A N 1
ATOM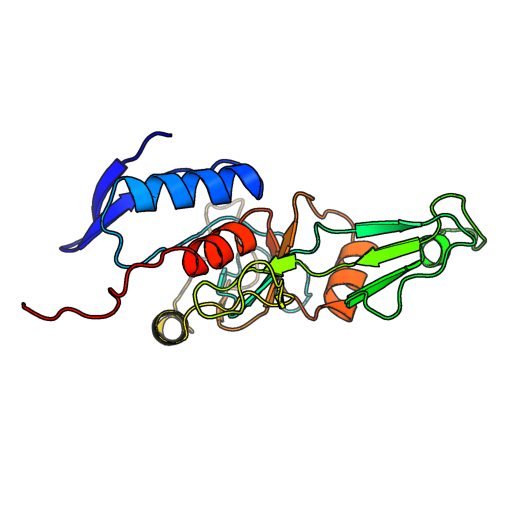 1560 C CA . ALA A 1 200 ? -7.562 -5.245 0.729 1.00 95.50 200 ALA A CA 1
ATOM 1561 C C . ALA A 1 200 ? -8.517 -5.132 1.926 1.00 95.50 200 ALA A C 1
ATOM 1563 O O . ALA A 1 200 ? -9.730 -5.292 1.770 1.00 95.50 200 ALA A O 1
ATOM 1564 N N . VAL A 1 201 ? -8.002 -4.808 3.118 1.00 95.75 201 VAL A N 1
ATOM 1565 C CA . VAL A 1 201 ? -8.841 -4.610 4.311 1.00 95.75 201 VAL A CA 1
ATOM 1566 C C . VAL A 1 201 ? -9.762 -3.396 4.154 1.00 95.75 201 VAL A C 1
ATOM 1568 O O . VAL A 1 201 ? -10.953 -3.468 4.490 1.00 95.75 201 VAL A O 1
ATOM 1571 N N . VAL A 1 202 ? -9.236 -2.288 3.625 1.00 93.69 202 VAL A N 1
ATOM 1572 C CA . VAL A 1 202 ? -10.016 -1.067 3.375 1.00 93.69 202 VAL A CA 1
ATOM 1573 C C . VAL A 1 202 ? -11.073 -1.317 2.299 1.00 93.69 202 VAL A C 1
ATOM 1575 O O . VAL A 1 202 ? -12.253 -1.072 2.542 1.00 93.69 202 VAL A O 1
ATOM 1578 N N . MET A 1 203 ? -10.697 -1.881 1.150 1.00 90.19 203 MET A N 1
ATOM 1579 C CA . MET A 1 203 ? -11.609 -2.154 0.035 1.00 90.19 203 MET A CA 1
ATOM 1580 C C . MET A 1 203 ? -12.724 -3.125 0.414 1.00 90.19 203 MET A C 1
ATOM 1582 O O . MET A 1 203 ? -13.894 -2.852 0.145 1.00 90.19 203 MET A O 1
ATOM 1586 N N . ALA A 1 204 ? -12.408 -4.210 1.127 1.00 87.38 204 ALA A N 1
ATOM 1587 C CA . ALA A 1 204 ? -13.431 -5.134 1.607 1.00 87.38 204 ALA A CA 1
ATOM 1588 C C . ALA A 1 204 ? -14.426 -4.449 2.566 1.00 87.38 204 ALA A C 1
ATOM 1590 O O . ALA A 1 204 ? -15.512 -4.969 2.821 1.00 87.38 204 ALA A O 1
ATOM 1591 N N . SER A 1 205 ? -14.088 -3.284 3.138 1.00 82.94 205 SER A N 1
ATOM 1592 C CA . SER A 1 205 ? -14.991 -2.467 3.967 1.00 82.94 205 SER A CA 1
ATOM 1593 C C . SER A 1 205 ? -16.013 -1.672 3.177 1.00 82.94 205 SER A C 1
ATOM 1595 O O . SER A 1 205 ? -17.062 -1.369 3.735 1.00 82.94 205 SER A O 1
ATOM 1597 N N . PHE A 1 206 ? -15.782 -1.431 1.890 1.00 80.44 206 PHE A N 1
ATOM 1598 C CA . PHE A 1 206 ? -16.781 -0.816 1.016 1.00 80.44 206 PHE A CA 1
ATOM 1599 C C . PHE A 1 206 ? -17.893 -1.793 0.615 1.00 80.44 206 PHE A C 1
ATOM 1601 O O . PHE A 1 206 ? -19.014 -1.371 0.351 1.00 80.44 206 PHE A O 1
ATOM 1608 N N . LEU A 1 207 ? -17.596 -3.097 0.595 1.00 65.75 207 LEU A N 1
ATOM 1609 C CA . LEU A 1 207 ? -18.514 -4.146 0.134 1.00 65.75 207 LEU A CA 1
ATOM 1610 C C . LEU A 1 207 ? -19.537 -4.584 1.189 1.00 65.75 207 LEU A C 1
ATOM 1612 O O . LEU A 1 207 ? -20.558 -5.183 0.849 1.00 65.75 207 LEU A O 1
ATOM 1616 N N . ALA A 1 208 ? -19.297 -4.270 2.463 1.00 60.72 208 ALA A N 1
ATOM 1617 C CA . ALA A 1 208 ? -20.271 -4.509 3.517 1.00 60.72 208 ALA A CA 1
ATOM 1618 C C . ALA A 1 208 ? -21.473 -3.580 3.331 1.00 60.72 208 ALA A C 1
ATOM 1620 O O . ALA A 1 208 ? -21.484 -2.441 3.786 1.00 60.72 208 ALA A O 1
ATOM 1621 N N . THR A 1 209 ? -22.511 -4.095 2.683 1.00 47.16 209 THR A N 1
ATOM 1622 C CA . THR A 1 209 ? -23.785 -3.423 2.392 1.00 47.16 209 THR A CA 1
ATOM 1623 C C . THR A 1 209 ? -24.675 -3.242 3.628 1.00 47.16 209 THR A C 1
ATOM 1625 O O . THR A 1 209 ? -25.867 -2.962 3.507 1.00 47.16 209 THR A O 1
ATOM 1628 N N . TYR A 1 210 ? -24.123 -3.345 4.838 1.00 39.56 210 TYR A N 1
ATOM 1629 C CA . TYR A 1 210 ? -24.870 -3.020 6.042 1.00 39.56 210 TYR A CA 1
ATOM 1630 C C . TYR A 1 210 ? -24.803 -1.519 6.307 1.00 39.56 210 TYR A C 1
ATOM 1632 O O . TYR A 1 210 ? -23.798 -0.971 6.759 1.00 39.56 210 TYR A O 1
ATOM 1640 N N . ASN A 1 211 ? -25.941 -0.877 6.061 1.00 33.62 211 ASN A N 1
ATOM 1641 C CA . ASN A 1 211 ? -26.385 0.373 6.669 1.00 33.62 211 ASN A CA 1
ATOM 1642 C C . ASN A 1 211 ? -26.327 0.316 8.214 1.00 33.62 211 ASN A C 1
ATOM 1644 O O . ASN A 1 211 ? -27.356 0.344 8.883 1.00 33.62 211 ASN A O 1
ATOM 1648 N N . SER A 1 212 ? -25.140 0.236 8.815 1.00 33.50 212 SER A N 1
ATOM 1649 C CA . SER A 1 212 ? -24.989 0.301 10.272 1.00 33.50 212 SER A CA 1
ATOM 1650 C C . SER A 1 212 ? -23.671 0.935 10.720 1.00 33.50 212 SER A C 1
ATOM 1652 O O . SER A 1 212 ? -23.026 0.469 11.653 1.00 33.50 212 SER A O 1
ATOM 1654 N N . CYS A 1 213 ? -23.356 2.101 10.151 1.00 33.19 213 CYS A N 1
ATOM 1655 C CA . CYS A 1 213 ? -22.978 3.245 10.987 1.00 33.19 213 CYS A CA 1
ATOM 1656 C C . CYS A 1 213 ? -24.236 4.098 11.280 1.00 33.19 213 CYS A C 1
ATOM 1658 O O . CYS A 1 213 ? -24.261 5.291 11.013 1.00 33.19 213 CYS A O 1
ATOM 1660 N N . MET A 1 214 ? -25.326 3.460 11.738 1.00 25.61 214 MET A N 1
ATOM 1661 C CA . MET A 1 214 ? -26.463 4.079 12.440 1.00 25.61 214 MET A CA 1
ATOM 1662 C C . MET A 1 214 ? -27.446 3.001 12.945 1.00 25.61 214 MET A C 1
ATOM 1664 O O . MET A 1 214 ? -28.233 2.444 12.188 1.00 25.61 214 MET A O 1
ATOM 1668 N N . ARG A 1 215 ? -27.436 2.733 14.252 1.00 25.58 215 ARG A N 1
ATOM 1669 C CA . ARG A 1 215 ? -28.658 2.613 15.063 1.00 25.58 215 ARG A CA 1
ATOM 1670 C C . ARG A 1 215 ? -28.257 2.880 16.509 1.00 25.58 215 ARG A C 1
ATOM 1672 O O . ARG A 1 215 ? -27.549 2.090 17.127 1.00 25.58 215 ARG A O 1
ATOM 1679 N N . SER A 1 216 ? -28.650 4.055 16.989 1.00 25.31 216 SER A N 1
ATOM 1680 C CA . SER A 1 216 ? -28.700 4.374 18.412 1.00 25.31 216 SER A CA 1
ATOM 1681 C C . SER A 1 216 ? -29.612 3.364 19.107 1.00 25.31 216 SER A C 1
ATOM 1683 O O . SER A 1 216 ? -30.682 3.061 18.577 1.00 25.31 216 SER A O 1
ATOM 1685 N N . LEU A 1 217 ? -29.176 2.836 20.250 1.00 24.23 217 LEU A N 1
ATOM 1686 C CA . LEU A 1 217 ? -29.876 2.977 21.530 1.00 24.23 217 LEU A CA 1
ATOM 1687 C C . LEU A 1 217 ? -29.027 2.313 22.629 1.00 24.23 217 LEU A C 1
ATOM 1689 O O . LEU A 1 217 ? -28.964 1.087 22.703 1.00 24.23 217 LEU A O 1
ATOM 1693 N N . LEU A 1 218 ? -28.432 3.201 23.441 1.00 34.84 218 LEU A N 1
ATOM 1694 C CA . LEU A 1 218 ? -27.672 3.030 24.692 1.00 34.84 218 LEU A CA 1
ATOM 1695 C C . LEU A 1 218 ? -26.279 2.379 24.586 1.00 34.84 218 LEU A C 1
ATOM 1697 O O . LEU A 1 218 ? -26.155 1.167 24.307 1.00 34.84 218 LEU A O 1
#

Sequence (218 aa):
MRFRVGNVHDKRVIYVKCGVGLINAAATKQQMLDVFNIRGIIHFGIAGNINNSMSIRDVTIPKEFANTGTWDWLNPNGTVDSTDIAGLEVKNYNVPKRGDNLLGHIGYNFEQFYSSSGKPNTPQPLVWSKVNQHWLHVASKLEGMELQLCVNSSLCPQNKPKLVVGLRGLTSNIFVDNAAYSEFLFQTFKVSSSDMESSAVVMASFLATYNSCMRSLL

Organism: Trema orientale (NCBI:txid63057)

Radius of gyration: 19.88 Å; chains: 1; bounding box: 56×32×57 Å

pLDDT: mean 90.35, std 13.97, range [24.23, 98.38]